Protein AF-A0A7S0N6S5-F1 (afdb_monomer)

Secondary structure (DSSP, 8-state):
--HHHH--PPTTPEEPPHHHHHS-GGGGT--PPTTEETTEES-EE-PPPP----HHHHHHHHHHHHHHHHHHHHHHHHHHHHHHHHHHHHHHHHHHHHHHHHHHHHHHHHHHHHTTS-SS-SSSHHHHTT-S--EEEEE--TTHHHHHHH-HHHHHHHHHHHHHHHHHHHHHTT-EEEEEETTEEEEEESSHHHHHHHHHHHHHHHHHS---TTGGGSTT--PPPPTTS--

Organism: NCBI:txid1411642

Sequence (231 aa):
GDICQTTVCPKGFKKKTCEEIETGCETAGEVCPEGYQCLCDPCIEILPDGHTTDPLVINTLMGVLSGMVVLAAYAFYKWRKHMRALEEERLRSLDLAVLESDLQETLDLCVGKYAIDVQTSAGVAEKIFELERIVLVFTDILDSTLMAAEDALMYRHAQEIHDSIIRHHIALNNGYEMNTQGDSFEIVFIDTLSAAQFCKGVQLDLLQTAWHPGILKLPSCHVVLGMNGKP

InterPro domains:
  IPR029787 Nucleotide cyclase [G3DSA:3.30.70.1230] (130-228)
  IPR029787 Nucleotide cyclase [SSF55073] (132-225)
  IPR050697 Adenylyl/Guanylyl Cyclase Class-3/4 [PTHR43081] (125-213)

Structure (mmCIF, N/CA/C/O backbone):
data_AF-A0A7S0N6S5-F1
#
_entry.id   AF-A0A7S0N6S5-F1
#
loop_
_atom_site.group_PDB
_atom_site.id
_atom_site.type_symbol
_atom_site.label_atom_id
_atom_site.label_alt_id
_atom_site.label_comp_id
_atom_site.label_asym_id
_atom_site.label_entity_id
_atom_site.label_seq_id
_atom_site.pdbx_PDB_ins_code
_atom_site.Cartn_x
_atom_site.Cartn_y
_atom_site.Cartn_z
_atom_site.occupancy
_atom_site.B_iso_or_equiv
_atom_site.auth_seq_id
_atom_site.auth_comp_id
_atom_site.auth_asym_id
_atom_site.auth_atom_id
_atom_site.pdbx_PDB_model_num
ATOM 1 N N . GLY A 1 1 ? 97.639 -6.496 17.192 1.00 47.59 1 GLY A N 1
ATOM 2 C CA . GLY A 1 1 ? 96.793 -7.217 16.227 1.00 47.59 1 GLY A CA 1
ATOM 3 C C . GLY A 1 1 ? 96.439 -6.224 15.157 1.00 47.59 1 GLY A C 1
ATOM 4 O O . GLY A 1 1 ? 95.914 -5.181 15.516 1.00 47.59 1 GLY A O 1
ATOM 5 N N . ASP A 1 2 ? 96.847 -6.480 13.917 1.00 56.94 2 ASP A N 1
ATOM 6 C CA . ASP A 1 2 ? 96.908 -5.478 12.848 1.00 56.94 2 ASP A CA 1
ATOM 7 C C . ASP A 1 2 ? 95.571 -4.765 12.624 1.00 56.94 2 ASP A C 1
ATOM 9 O O . ASP A 1 2 ? 94.671 -5.292 11.971 1.00 56.94 2 ASP A O 1
ATOM 13 N N . ILE A 1 3 ? 95.462 -3.529 13.120 1.00 60.56 3 ILE A N 1
ATOM 14 C CA . ILE A 1 3 ? 94.317 -2.628 12.896 1.00 60.56 3 ILE A CA 1
ATOM 15 C C . ILE A 1 3 ? 94.106 -2.427 11.381 1.00 60.56 3 ILE A C 1
ATOM 17 O O . ILE A 1 3 ? 92.980 -2.306 10.893 1.00 60.56 3 ILE A O 1
ATOM 21 N N . CYS A 1 4 ? 95.195 -2.512 10.611 1.00 59.00 4 CYS A N 1
ATOM 22 C CA . CYS A 1 4 ? 95.184 -2.529 9.156 1.00 59.00 4 CYS A CA 1
ATOM 23 C C . CYS A 1 4 ? 94.359 -3.681 8.555 1.00 59.00 4 CYS A C 1
ATOM 25 O O . CYS A 1 4 ? 93.750 -3.500 7.508 1.00 59.00 4 CYS A O 1
ATOM 27 N N . GLN A 1 5 ? 94.261 -4.859 9.175 1.00 60.34 5 GLN A N 1
ATOM 28 C CA . GLN A 1 5 ? 93.540 -5.987 8.569 1.00 60.34 5 GLN A CA 1
ATOM 29 C C . GLN A 1 5 ? 92.038 -5.966 8.879 1.00 60.34 5 GLN A C 1
ATOM 31 O O . GLN A 1 5 ? 91.236 -6.242 7.988 1.00 60.34 5 GLN A O 1
ATOM 36 N N . THR A 1 6 ? 91.637 -5.549 10.082 1.00 63.47 6 THR A N 1
ATOM 37 C CA . THR A 1 6 ? 90.237 -5.610 10.551 1.00 63.47 6 THR A CA 1
ATOM 38 C C . THR A 1 6 ? 89.396 -4.367 10.253 1.00 63.47 6 THR A C 1
ATOM 40 O O . THR A 1 6 ? 88.172 -4.429 10.353 1.00 63.47 6 THR A O 1
ATOM 43 N N . THR A 1 7 ? 90.006 -3.250 9.849 1.00 67.19 7 THR A N 1
ATOM 44 C CA . THR A 1 7 ? 89.259 -2.016 9.547 1.00 67.19 7 THR A CA 1
ATOM 45 C C . THR A 1 7 ? 88.468 -2.126 8.238 1.00 67.19 7 THR A C 1
ATOM 47 O O . THR A 1 7 ? 89.011 -2.554 7.213 1.00 67.19 7 THR A O 1
ATOM 50 N N . VAL A 1 8 ? 87.204 -1.688 8.250 1.00 72.56 8 VAL A N 1
ATOM 51 C CA . VAL A 1 8 ? 86.327 -1.575 7.070 1.00 72.56 8 VAL A CA 1
ATOM 52 C C . VAL A 1 8 ? 86.009 -0.100 6.831 1.00 72.56 8 VAL A C 1
ATOM 54 O O . VAL A 1 8 ? 85.443 0.556 7.700 1.00 72.56 8 VAL A O 1
ATOM 57 N N . CYS A 1 9 ? 86.361 0.423 5.654 1.00 74.19 9 CYS A N 1
ATOM 58 C CA . CYS A 1 9 ? 86.073 1.812 5.294 1.00 74.19 9 CYS A CA 1
ATOM 59 C C . CYS A 1 9 ? 84.624 1.976 4.786 1.00 74.19 9 CYS A C 1
ATOM 61 O O . CYS A 1 9 ? 84.103 1.066 4.129 1.00 74.19 9 CYS A O 1
ATOM 63 N N . PRO A 1 10 ? 83.968 3.125 5.040 1.00 75.19 10 PRO A N 1
ATOM 64 C CA . PRO A 1 10 ? 82.649 3.435 4.488 1.00 75.19 10 PRO A CA 1
ATOM 65 C C . PRO A 1 10 ? 82.628 3.422 2.950 1.00 75.19 10 PRO A C 1
ATOM 67 O O . PRO A 1 10 ? 83.654 3.566 2.285 1.00 75.19 10 PRO A O 1
ATOM 70 N N . LYS A 1 11 ? 81.440 3.282 2.348 1.00 73.94 11 LYS A N 1
ATOM 71 C CA . LYS A 1 11 ? 81.297 3.289 0.881 1.00 73.94 11 LYS A CA 1
ATOM 72 C C . LYS A 1 11 ? 81.808 4.607 0.285 1.00 73.94 11 LYS A C 1
ATOM 74 O O . LYS A 1 11 ? 81.380 5.674 0.705 1.00 73.94 11 LYS A O 1
ATOM 79 N N . GLY A 1 12 ? 82.678 4.510 -0.722 1.00 75.50 12 GLY A N 1
ATOM 80 C CA . GLY A 1 12 ? 83.306 5.660 -1.387 1.00 75.50 12 GLY A CA 1
ATOM 81 C C . GLY A 1 12 ? 84.700 6.013 -0.859 1.00 75.50 12 GLY A C 1
ATOM 82 O O . GLY A 1 12 ? 85.405 6.766 -1.519 1.00 75.50 12 GLY A O 1
ATOM 83 N N . PHE A 1 13 ? 85.120 5.421 0.263 1.00 80.62 13 PHE A N 1
ATOM 84 C CA . PHE A 1 13 ? 86.455 5.591 0.833 1.00 80.62 13 PHE A CA 1
ATOM 85 C C . PHE A 1 13 ? 87.361 4.430 0.433 1.00 80.62 13 PHE A C 1
ATOM 87 O O . PHE A 1 13 ? 86.936 3.267 0.419 1.00 80.62 13 PHE A O 1
ATOM 94 N N . LYS A 1 14 ? 88.627 4.729 0.139 1.00 79.25 14 LYS A N 1
ATOM 95 C CA . LYS A 1 14 ? 89.636 3.698 -0.126 1.00 79.25 14 LYS A CA 1
ATOM 96 C C . LYS A 1 14 ? 90.383 3.360 1.157 1.00 79.25 14 LYS A C 1
ATOM 98 O O . LYS A 1 14 ? 90.831 4.247 1.869 1.00 79.25 14 LYS A O 1
ATOM 103 N N . LYS A 1 15 ? 90.523 2.072 1.459 1.00 81.12 15 LYS A N 1
ATOM 104 C CA . LYS A 1 15 ? 91.333 1.614 2.592 1.00 81.12 15 LYS A CA 1
ATOM 105 C C . LYS A 1 15 ? 92.814 1.775 2.260 1.00 81.12 15 LYS A C 1
ATOM 107 O O . LYS A 1 15 ? 93.238 1.290 1.212 1.00 81.12 15 LYS A O 1
ATOM 112 N N . LYS A 1 16 ? 93.566 2.428 3.148 1.00 80.75 16 LYS A N 1
ATOM 113 C CA . LYS A 1 16 ? 95.020 2.562 3.018 1.00 80.75 16 LYS A CA 1
ATOM 114 C C . LYS A 1 16 ? 95.702 1.229 3.319 1.00 80.75 16 LYS A C 1
ATOM 116 O O . LYS A 1 16 ? 95.196 0.412 4.094 1.00 80.75 16 LYS A O 1
ATOM 121 N N . THR A 1 17 ? 96.825 0.982 2.666 1.00 78.81 17 THR A N 1
ATOM 122 C CA . THR A 1 17 ? 97.676 -0.181 2.938 1.00 78.81 17 THR A CA 1
ATOM 123 C C . THR A 1 17 ? 98.369 -0.029 4.296 1.00 78.81 17 THR A C 1
ATOM 125 O O . THR A 1 17 ? 98.436 1.067 4.847 1.00 78.81 17 THR A O 1
ATOM 128 N N . CYS A 1 18 ? 98.882 -1.121 4.871 1.00 76.38 18 CYS A N 1
ATOM 129 C CA . CYS A 1 18 ? 99.494 -1.053 6.204 1.00 76.38 18 CYS A CA 1
ATOM 130 C C . CYS A 1 18 ? 100.736 -0.155 6.228 1.00 76.38 18 CYS A C 1
ATOM 132 O O . CYS A 1 18 ? 100.951 0.551 7.204 1.00 76.38 18 CYS A O 1
ATOM 134 N N . GLU A 1 19 ? 101.491 -0.132 5.128 1.00 74.38 19 GLU A N 1
ATOM 135 C CA . GLU A 1 19 ? 102.660 0.732 4.959 1.00 74.38 19 GLU A CA 1
ATOM 136 C C . GLU A 1 19 ? 102.252 2.216 4.932 1.00 74.38 19 GLU A C 1
ATOM 138 O O . GLU A 1 19 ? 102.818 3.014 5.670 1.00 74.38 19 GLU A O 1
ATOM 143 N N . GLU A 1 20 ? 101.184 2.569 4.199 1.00 74.06 20 GLU A N 1
ATOM 144 C CA . GLU A 1 20 ? 100.626 3.935 4.161 1.00 74.06 20 GLU A CA 1
ATOM 145 C C . GLU A 1 20 ? 100.095 4.408 5.527 1.00 74.06 20 GLU A C 1
ATOM 147 O O . GLU A 1 20 ? 100.166 5.597 5.843 1.00 74.06 20 GLU A O 1
ATOM 152 N N . ILE A 1 21 ? 99.557 3.493 6.341 1.00 75.38 21 ILE A N 1
ATOM 153 C CA . ILE A 1 21 ? 99.077 3.785 7.701 1.00 75.38 21 ILE A CA 1
ATOM 154 C C . ILE A 1 21 ? 100.260 4.021 8.651 1.00 75.38 21 ILE A C 1
ATOM 156 O O . ILE A 1 21 ? 100.203 4.940 9.466 1.00 75.38 21 ILE A O 1
ATOM 160 N N . GLU A 1 22 ? 101.332 3.228 8.540 1.00 73.69 22 GLU A N 1
ATOM 161 C CA . GLU A 1 22 ? 102.540 3.365 9.369 1.00 73.69 22 GLU A CA 1
ATOM 162 C C . GLU A 1 22 ? 103.318 4.649 9.072 1.00 73.69 22 GLU A C 1
ATOM 164 O O . GLU A 1 22 ? 103.752 5.326 10.004 1.00 73.69 22 GLU A O 1
ATOM 169 N N . THR A 1 23 ? 103.458 5.028 7.797 1.00 71.88 23 THR A N 1
ATOM 170 C CA . THR A 1 23 ? 104.079 6.311 7.421 1.00 71.88 23 THR A CA 1
ATOM 171 C C . THR A 1 23 ? 103.201 7.523 7.724 1.00 71.88 23 THR A C 1
ATOM 173 O O . THR A 1 23 ? 103.687 8.653 7.691 1.00 71.88 23 THR A O 1
ATOM 176 N N . GLY A 1 24 ? 101.916 7.303 8.008 1.00 70.94 24 GLY A N 1
ATOM 177 C CA . GLY A 1 24 ? 100.948 8.357 8.266 1.00 70.94 24 GLY A CA 1
ATOM 178 C C . GLY A 1 24 ? 100.683 9.254 7.053 1.00 70.94 24 GLY A C 1
ATOM 179 O O . GLY A 1 24 ? 101.300 9.164 5.992 1.00 70.94 24 GLY A O 1
ATOM 180 N N . CYS A 1 25 ? 99.726 10.160 7.221 1.00 69.88 25 CYS A N 1
ATOM 181 C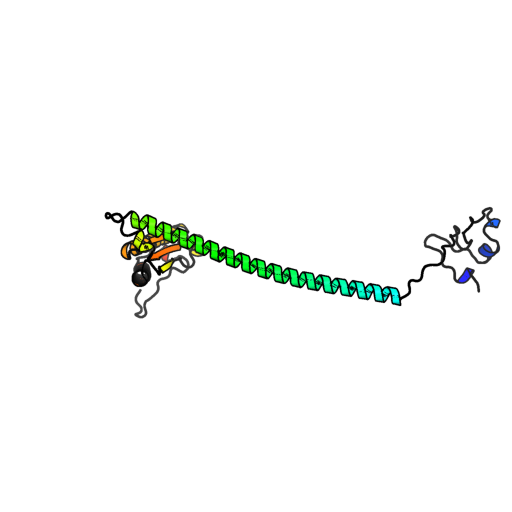 CA . CYS A 1 25 ? 99.288 11.069 6.167 1.00 69.88 25 CYS A CA 1
ATOM 182 C C . 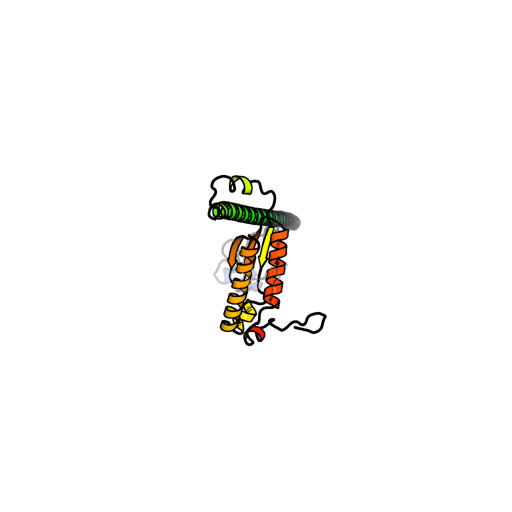CYS A 1 25 ? 100.347 12.157 5.827 1.00 69.88 25 CYS A C 1
ATOM 184 O O . CYS A 1 25 ? 100.296 12.750 4.750 1.00 69.88 25 CYS A O 1
ATOM 186 N N . GLU A 1 26 ? 101.367 12.334 6.680 1.00 64.56 26 GLU A N 1
ATOM 187 C CA . GLU A 1 26 ? 102.417 13.360 6.569 1.00 64.56 26 GLU A CA 1
ATOM 188 C C . GLU A 1 26 ? 103.298 13.229 5.313 1.00 64.56 26 GLU A C 1
ATOM 190 O O . GLU A 1 26 ? 103.768 14.232 4.776 1.00 64.56 26 GLU A O 1
ATOM 195 N N . THR A 1 27 ? 103.492 12.016 4.785 1.00 61.38 27 THR A N 1
ATOM 196 C CA . THR A 1 27 ? 104.317 11.775 3.582 1.00 61.38 27 THR A CA 1
ATOM 197 C C . THR A 1 27 ? 103.675 12.270 2.280 1.00 61.38 27 THR A C 1
ATOM 199 O O . THR A 1 27 ? 104.387 12.522 1.308 1.00 61.38 27 THR A O 1
ATOM 202 N N . ALA A 1 28 ? 102.354 12.489 2.269 1.00 61.53 28 ALA A N 1
ATOM 203 C CA . ALA A 1 28 ? 101.624 13.127 1.171 1.00 61.53 28 ALA A CA 1
ATOM 204 C C . ALA A 1 28 ? 101.557 14.666 1.299 1.00 61.53 28 ALA A C 1
ATOM 206 O O . ALA A 1 28 ? 100.969 15.324 0.443 1.00 61.53 28 ALA A O 1
ATOM 207 N N . GLY A 1 29 ? 102.167 15.248 2.342 1.00 60.69 29 GLY A N 1
ATOM 208 C CA . GLY A 1 29 ? 102.130 16.688 2.623 1.00 60.69 29 GLY A CA 1
ATOM 209 C C . GLY A 1 29 ? 100.866 17.168 3.349 1.00 60.69 29 GLY A C 1
ATOM 210 O O . GLY A 1 29 ? 100.650 18.377 3.428 1.00 60.69 29 GLY A O 1
ATOM 211 N N . GLU A 1 30 ? 100.051 16.256 3.894 1.00 68.12 30 GLU A N 1
ATOM 212 C CA . GLU A 1 30 ? 98.801 16.563 4.605 1.00 68.12 30 GLU A CA 1
ATOM 213 C C . GLU A 1 30 ? 98.790 15.974 6.030 1.00 68.12 30 GLU A C 1
ATOM 215 O O . GLU A 1 30 ? 99.336 14.905 6.284 1.00 68.12 30 GLU A O 1
ATOM 220 N N . VAL A 1 31 ? 98.144 16.646 6.986 1.00 68.44 31 VAL A N 1
ATOM 221 C CA . VAL A 1 31 ? 97.992 16.164 8.375 1.00 68.44 31 VAL A CA 1
ATOM 222 C C . VAL A 1 31 ? 96.509 15.879 8.617 1.00 68.44 31 VAL A C 1
ATOM 224 O O . VAL A 1 31 ? 95.680 16.735 8.304 1.00 68.44 31 VAL A O 1
ATOM 227 N N . CYS A 1 32 ? 96.138 14.701 9.149 1.00 71.62 32 CYS A N 1
ATOM 228 C CA . CYS A 1 32 ? 94.724 14.467 9.482 1.00 71.62 32 CYS A CA 1
ATOM 229 C C . CYS A 1 32 ? 94.296 15.466 10.587 1.00 71.62 32 CYS A C 1
ATOM 231 O O . CYS A 1 32 ? 95.061 15.682 11.531 1.00 71.62 32 CYS A O 1
ATOM 233 N N . PRO A 1 33 ? 93.084 16.044 10.515 1.00 70.25 33 PRO A N 1
ATOM 234 C CA . PRO A 1 33 ? 92.557 16.926 11.558 1.00 70.25 33 PRO A CA 1
ATOM 235 C C . PRO A 1 33 ? 92.493 16.246 12.937 1.00 70.25 33 PRO A C 1
ATOM 237 O O . PRO A 1 33 ? 92.370 15.021 13.026 1.00 70.25 33 PRO A O 1
ATOM 240 N N . GLU A 1 34 ? 92.530 17.029 14.023 1.00 67.88 34 GLU A N 1
ATOM 241 C CA . GLU A 1 34 ? 92.325 16.494 15.378 1.00 67.88 34 GLU A CA 1
ATOM 242 C C . GLU A 1 34 ? 90.997 15.722 15.465 1.00 67.88 34 GLU A C 1
ATOM 244 O O . GLU A 1 34 ? 89.959 16.191 15.001 1.00 67.88 34 GLU A O 1
ATOM 249 N N . GLY A 1 35 ? 91.041 14.519 16.048 1.00 67.38 35 GLY A N 1
ATOM 250 C CA . GLY A 1 35 ? 89.880 13.632 16.158 1.00 67.38 35 GLY A CA 1
ATOM 251 C C . GLY A 1 35 ? 89.681 12.668 14.984 1.00 67.38 35 GLY A C 1
ATOM 252 O O . GLY A 1 35 ? 88.695 11.943 14.991 1.00 67.38 35 GLY A O 1
ATOM 253 N N . TYR A 1 36 ? 90.594 12.605 14.006 1.00 74.75 36 TYR A N 1
ATOM 254 C CA . TYR A 1 36 ? 90.526 11.681 12.863 1.00 74.75 36 TYR A CA 1
ATOM 255 C C . TYR A 1 36 ? 91.616 10.592 12.915 1.00 74.75 36 TYR A C 1
ATOM 257 O O . TYR A 1 36 ? 92.720 10.818 13.407 1.00 74.75 36 TYR A O 1
ATOM 265 N N . GLN A 1 37 ? 91.330 9.405 12.366 1.00 75.25 37 GLN A N 1
ATOM 266 C CA . GLN A 1 37 ? 92.292 8.305 12.198 1.00 75.25 37 GLN A CA 1
ATOM 267 C C . GLN A 1 37 ? 92.702 8.129 10.726 1.00 75.25 37 GLN A C 1
ATOM 269 O O . GLN A 1 37 ? 91.858 8.013 9.831 1.00 75.25 37 GLN A O 1
ATOM 274 N N . CYS A 1 38 ? 94.016 8.054 10.473 1.00 77.75 38 CYS A N 1
ATOM 275 C CA . CYS A 1 38 ? 94.609 7.848 9.141 1.00 77.75 38 CYS A CA 1
ATOM 276 C C . CYS A 1 38 ? 94.518 6.355 8.736 1.00 77.75 38 CYS A C 1
ATOM 278 O O . CYS A 1 38 ? 95.525 5.662 8.663 1.00 77.75 38 CYS A O 1
ATOM 280 N N . LEU A 1 39 ? 93.298 5.841 8.515 1.00 78.44 39 LEU A N 1
ATOM 281 C CA . LEU A 1 39 ? 93.038 4.447 8.091 1.00 78.44 39 LEU A CA 1
ATOM 282 C C . LEU A 1 39 ? 92.430 4.339 6.681 1.00 78.44 39 LEU A C 1
ATOM 284 O O . LEU A 1 39 ? 92.663 3.365 5.962 1.00 78.44 39 LEU A O 1
ATOM 288 N N . CYS A 1 40 ? 91.650 5.340 6.281 1.00 79.50 40 CYS A N 1
ATOM 289 C CA . CYS A 1 40 ? 90.994 5.419 4.979 1.00 79.50 40 CYS A CA 1
ATOM 290 C C . CYS A 1 40 ? 91.419 6.706 4.259 1.00 79.50 40 CYS A C 1
ATOM 292 O O . CYS A 1 40 ? 91.970 7.618 4.877 1.00 79.50 40 CYS A O 1
ATOM 294 N N . ASP A 1 41 ? 91.181 6.764 2.953 1.00 76.56 41 ASP A N 1
ATOM 295 C CA . ASP A 1 41 ? 91.351 7.947 2.120 1.00 76.56 41 ASP A CA 1
ATOM 296 C C . ASP A 1 41 ? 89.983 8.394 1.569 1.00 76.56 41 ASP A C 1
ATOM 298 O O . ASP A 1 41 ? 89.365 7.624 0.809 1.00 76.56 41 ASP A O 1
ATOM 302 N N . PRO A 1 42 ? 89.474 9.579 1.970 1.00 76.31 42 PRO A N 1
ATOM 303 C CA . PRO A 1 42 ? 90.039 10.510 2.976 1.00 76.31 42 PRO A CA 1
ATOM 304 C C . PRO A 1 42 ? 89.984 9.989 4.440 1.00 76.31 42 PRO A C 1
ATOM 306 O O . PRO A 1 42 ? 89.292 9.007 4.715 1.00 76.31 42 PRO A O 1
ATOM 309 N N . CYS A 1 43 ? 90.714 10.610 5.394 1.00 80.00 43 CYS A N 1
ATOM 310 C CA . CYS A 1 43 ? 90.733 10.172 6.813 1.00 80.00 43 CYS A CA 1
ATOM 311 C C . CYS A 1 43 ? 89.311 10.184 7.420 1.00 80.00 43 CYS A C 1
ATOM 313 O O . CYS A 1 43 ? 88.492 11.029 7.058 1.00 80.00 43 CYS A O 1
ATOM 315 N N . ILE A 1 44 ? 89.031 9.300 8.387 1.00 73.75 44 ILE A N 1
ATOM 316 C CA . ILE A 1 44 ? 87.716 9.216 9.056 1.00 73.75 44 ILE A CA 1
ATOM 317 C C . ILE A 1 44 ? 87.768 9.735 10.496 1.00 73.75 44 ILE A C 1
ATOM 319 O O . ILE A 1 44 ? 88.781 9.574 11.173 1.00 73.75 44 ILE A O 1
ATOM 323 N N . GLU A 1 45 ? 86.677 10.341 10.960 1.00 70.06 45 GLU A N 1
ATOM 324 C CA . GLU A 1 45 ? 86.534 10.860 12.326 1.00 70.06 45 GLU A CA 1
ATOM 325 C C . GLU A 1 45 ? 86.353 9.718 13.337 1.00 70.06 45 GLU A C 1
ATOM 327 O O . GLU A 1 45 ? 85.651 8.738 13.068 1.00 70.06 45 GLU A O 1
ATOM 332 N N . ILE A 1 46 ? 86.968 9.844 14.512 1.00 63.91 46 ILE A N 1
ATOM 333 C CA . ILE A 1 46 ? 86.759 8.956 15.656 1.00 63.91 46 ILE A CA 1
ATOM 334 C C . ILE A 1 46 ? 85.382 9.289 16.230 1.00 63.91 46 ILE A C 1
ATOM 336 O O . ILE A 1 46 ? 85.228 10.212 17.027 1.00 63.91 46 ILE A O 1
ATOM 340 N N . LEU A 1 47 ? 84.362 8.541 15.820 1.00 58.06 47 LEU A N 1
ATOM 341 C CA . LEU A 1 47 ? 83.056 8.640 16.460 1.00 58.06 47 LEU A CA 1
ATOM 342 C C . LEU A 1 47 ? 83.154 8.067 17.886 1.00 58.06 47 LEU A C 1
ATOM 344 O O . LEU A 1 47 ? 83.642 6.946 18.040 1.00 58.06 47 LEU A O 1
ATOM 348 N N . PRO A 1 48 ? 82.712 8.797 18.929 1.00 54.78 48 PRO A N 1
ATOM 349 C CA . PRO A 1 48 ? 82.698 8.271 20.288 1.00 54.78 48 PRO A CA 1
ATOM 350 C C . PRO A 1 48 ? 81.773 7.049 20.368 1.00 54.78 48 PRO A C 1
ATOM 352 O O . PRO A 1 48 ? 80.643 7.079 19.876 1.00 54.78 48 PRO A O 1
ATOM 355 N N . ASP A 1 49 ? 82.289 5.974 20.965 1.00 51.12 49 ASP A N 1
ATOM 356 C CA . ASP A 1 49 ? 81.670 4.649 21.019 1.00 51.12 49 ASP A CA 1
ATOM 357 C C . ASP A 1 49 ? 80.203 4.671 21.484 1.00 51.12 49 ASP A C 1
ATOM 359 O O . ASP A 1 49 ? 79.814 5.343 22.442 1.00 51.12 49 ASP A O 1
ATOM 363 N N . GLY A 1 50 ? 79.381 3.902 20.768 1.00 45.91 50 GLY A N 1
ATOM 364 C CA . GLY A 1 50 ? 77.928 3.885 20.872 1.00 45.91 50 GLY A CA 1
ATOM 365 C C . GLY A 1 50 ? 77.364 3.454 22.228 1.00 45.91 50 GLY A C 1
ATOM 366 O O . GLY A 1 50 ? 77.814 2.500 22.859 1.00 45.91 50 GLY A O 1
ATOM 367 N N . HIS A 1 51 ? 76.266 4.104 22.622 1.00 47.12 51 HIS A N 1
ATOM 368 C CA . HIS A 1 51 ? 75.367 3.604 23.658 1.00 47.12 51 HIS A CA 1
ATOM 369 C C . HIS A 1 51 ? 74.738 2.275 23.210 1.00 47.12 51 HIS A C 1
ATOM 371 O O . HIS A 1 51 ? 73.728 2.249 22.505 1.00 47.12 51 HIS A O 1
ATOM 377 N N . THR A 1 52 ? 75.310 1.154 23.644 1.00 50.84 52 THR A N 1
ATOM 378 C CA . THR A 1 52 ? 74.629 -0.142 23.621 1.00 50.84 52 THR A CA 1
ATOM 379 C C . THR A 1 52 ? 73.473 -0.086 24.617 1.00 50.84 52 THR A C 1
ATOM 381 O O . THR A 1 52 ? 73.682 -0.136 25.828 1.00 50.84 52 THR A O 1
ATOM 384 N N . THR A 1 53 ? 72.247 0.076 24.125 1.00 56.38 53 THR A N 1
ATOM 385 C CA . THR A 1 53 ? 71.047 -0.059 24.954 1.00 56.38 53 THR A CA 1
ATOM 386 C C . THR A 1 53 ? 70.883 -1.530 25.343 1.00 56.38 53 THR A C 1
ATOM 388 O O . THR A 1 53 ? 70.912 -2.411 24.487 1.00 56.38 53 THR A O 1
ATOM 391 N N . ASP A 1 54 ? 70.777 -1.800 26.647 1.00 60.59 54 ASP A N 1
ATOM 392 C CA . ASP A 1 54 ? 70.645 -3.154 27.195 1.00 60.59 54 ASP A CA 1
ATOM 393 C C . ASP A 1 54 ? 69.423 -3.867 26.566 1.00 60.59 54 ASP A C 1
ATOM 395 O O . ASP A 1 54 ? 68.307 -3.331 26.631 1.00 60.59 54 ASP A O 1
ATOM 399 N N . PRO A 1 55 ? 69.589 -5.064 25.967 1.00 66.81 55 PRO A N 1
ATOM 400 C CA . PRO A 1 55 ? 68.493 -5.848 25.394 1.00 66.81 55 PRO A CA 1
ATOM 401 C C . PRO A 1 55 ? 67.303 -6.058 26.345 1.00 66.81 55 PRO A C 1
ATOM 403 O O . PRO A 1 55 ? 66.159 -6.162 25.891 1.00 66.81 55 PRO A O 1
ATOM 406 N N . LEU A 1 56 ? 67.537 -6.083 27.664 1.00 69.06 56 LEU A N 1
ATOM 407 C CA . LEU A 1 56 ? 66.488 -6.200 28.679 1.00 69.06 56 LEU A CA 1
ATOM 408 C C . LEU A 1 56 ? 65.604 -4.942 28.749 1.00 69.06 56 LEU A C 1
ATOM 410 O O . LEU A 1 56 ? 64.382 -5.043 28.894 1.00 69.06 56 LEU A O 1
ATOM 414 N N . VAL A 1 57 ? 66.202 -3.758 28.596 1.00 72.06 57 VAL A N 1
ATOM 415 C CA . VAL A 1 57 ? 65.492 -2.468 28.580 1.00 72.06 57 VAL A CA 1
ATOM 416 C C . VAL A 1 57 ? 64.666 -2.334 27.301 1.00 72.06 57 VAL A C 1
ATOM 418 O O . VAL A 1 57 ? 63.511 -1.919 27.351 1.00 72.06 57 VAL A O 1
ATOM 421 N N . ILE A 1 58 ? 65.201 -2.768 26.157 1.00 72.94 58 ILE A N 1
ATOM 422 C CA . ILE A 1 58 ? 64.456 -2.764 24.888 1.00 72.94 58 ILE A CA 1
ATOM 423 C C . ILE A 1 58 ? 63.241 -3.700 24.973 1.00 72.94 58 ILE A C 1
ATOM 425 O O . ILE A 1 58 ? 62.125 -3.290 24.655 1.00 72.94 58 ILE A O 1
ATOM 429 N N . ASN A 1 59 ? 63.420 -4.936 25.449 1.00 73.00 59 ASN A N 1
ATOM 430 C CA . ASN A 1 59 ? 62.330 -5.913 25.531 1.00 73.00 59 ASN A CA 1
ATOM 431 C C . ASN A 1 59 ? 61.233 -5.512 26.527 1.00 73.00 59 ASN A C 1
ATOM 433 O O . ASN A 1 59 ? 60.051 -5.720 26.250 1.00 73.00 59 ASN A O 1
ATOM 437 N N . THR A 1 60 ? 61.592 -4.908 27.663 1.00 80.06 60 THR A N 1
ATOM 438 C CA . THR A 1 60 ? 60.604 -4.396 28.628 1.00 80.06 60 THR A CA 1
ATOM 439 C C . THR A 1 60 ? 59.822 -3.214 28.061 1.00 80.06 60 THR A C 1
ATOM 441 O O . THR A 1 60 ? 58.594 -3.202 28.159 1.00 80.06 60 THR A O 1
ATOM 444 N N . LEU A 1 61 ? 60.488 -2.273 27.386 1.00 80.38 61 LEU A N 1
ATOM 445 C CA . LEU A 1 61 ? 59.816 -1.163 26.705 1.00 80.38 61 LEU A CA 1
ATOM 446 C C . LEU A 1 61 ? 58.892 -1.655 25.579 1.00 80.38 61 LEU A C 1
ATOM 448 O O . LEU A 1 61 ? 57.744 -1.216 25.501 1.00 80.38 61 LEU A O 1
ATOM 452 N N . MET A 1 62 ? 59.327 -2.620 24.759 1.00 80.50 62 MET A N 1
ATOM 453 C CA . MET A 1 62 ? 58.470 -3.232 23.732 1.00 80.50 62 MET A CA 1
ATOM 454 C C . MET A 1 62 ? 57.271 -3.985 24.337 1.00 80.50 62 MET A C 1
ATOM 456 O O . MET A 1 62 ? 56.159 -3.913 23.805 1.00 80.50 62 MET A O 1
ATOM 460 N N . GLY A 1 63 ? 57.453 -4.665 25.473 1.00 81.38 63 GLY A N 1
ATOM 461 C CA . GLY A 1 63 ? 56.377 -5.336 26.211 1.00 81.38 63 GLY A CA 1
ATOM 462 C C . GLY A 1 63 ? 55.325 -4.367 26.762 1.00 81.38 63 GLY A C 1
ATOM 463 O O . GLY A 1 63 ? 54.126 -4.598 26.617 1.00 81.38 63 GLY A O 1
ATOM 464 N N . VAL A 1 64 ? 55.754 -3.237 27.330 1.00 88.12 64 VAL A N 1
ATOM 465 C CA . VAL A 1 64 ? 54.836 -2.198 27.828 1.00 88.12 64 VAL A CA 1
ATOM 466 C C . VAL A 1 64 ? 54.079 -1.536 26.675 1.00 88.12 64 VAL A C 1
ATOM 468 O O . VAL A 1 64 ? 52.860 -1.380 26.754 1.00 88.12 64 VAL A O 1
ATOM 471 N N . LEU A 1 65 ? 54.768 -1.199 25.580 1.00 86.50 65 LEU A N 1
ATOM 472 C CA . LEU A 1 65 ? 54.140 -0.591 24.404 1.00 86.50 65 LEU A CA 1
ATOM 473 C C . LEU A 1 65 ? 53.115 -1.529 23.755 1.00 86.50 65 LEU A C 1
ATOM 475 O O . LEU A 1 65 ? 51.997 -1.104 23.468 1.00 86.50 65 LEU A O 1
ATOM 479 N N . SER A 1 66 ? 53.449 -2.810 23.584 1.00 86.12 66 SER A N 1
ATOM 480 C CA . SER A 1 66 ? 52.502 -3.803 23.058 1.00 86.12 66 SER A CA 1
ATOM 481 C C . SER A 1 66 ? 51.297 -4.002 23.984 1.00 86.12 66 SER A C 1
ATOM 483 O O . SER A 1 66 ? 50.163 -4.024 23.504 1.00 86.12 66 SER A O 1
ATOM 485 N N . GLY A 1 67 ? 51.503 -4.039 25.305 1.00 90.38 67 GLY A N 1
ATOM 486 C CA . GLY A 1 67 ? 50.418 -4.073 26.288 1.00 90.38 67 GLY A CA 1
ATOM 487 C C . GLY A 1 67 ? 49.484 -2.861 26.190 1.00 90.38 67 GLY A C 1
ATOM 488 O O . GLY A 1 67 ? 48.262 -3.022 26.177 1.00 90.38 67 GLY A O 1
ATOM 489 N N . MET A 1 68 ? 50.036 -1.652 26.042 1.00 92.88 68 MET A N 1
ATOM 490 C CA . MET A 1 68 ? 49.233 -0.435 25.864 1.00 92.88 68 MET A CA 1
ATOM 491 C C . MET A 1 68 ? 48.443 -0.440 24.552 1.00 92.88 68 MET A C 1
ATOM 493 O O . MET A 1 68 ? 47.279 -0.042 24.548 1.00 92.88 68 MET A O 1
ATOM 497 N N . VAL A 1 69 ? 49.025 -0.940 23.456 1.00 93.12 69 VAL A N 1
ATOM 498 C CA . VAL A 1 69 ? 48.320 -1.085 22.171 1.00 93.12 69 VAL A CA 1
ATOM 499 C C . VAL A 1 69 ? 47.147 -2.059 22.293 1.00 93.12 69 VAL A C 1
ATOM 501 O O . VAL A 1 69 ? 46.058 -1.755 21.809 1.00 93.12 69 VAL A O 1
ATOM 504 N N . VAL A 1 70 ? 47.321 -3.192 22.982 1.00 92.56 70 VAL A N 1
ATOM 505 C CA . VAL A 1 70 ? 46.237 -4.166 23.204 1.00 92.56 70 VAL A CA 1
ATOM 506 C C . VAL A 1 70 ? 45.117 -3.569 24.059 1.00 92.56 70 VAL A C 1
ATOM 508 O O . VAL A 1 70 ? 43.943 -3.731 23.727 1.00 92.56 70 VAL A O 1
ATOM 511 N N . LEU A 1 71 ? 45.452 -2.835 25.123 1.00 94.19 71 LEU A N 1
ATOM 512 C CA . LEU A 1 71 ? 44.458 -2.170 25.971 1.00 94.19 71 LEU A CA 1
ATOM 513 C C . LEU A 1 71 ? 43.702 -1.071 25.218 1.00 94.19 71 LEU A C 1
ATOM 515 O O . LEU A 1 71 ? 42.477 -1.001 25.317 1.00 94.19 71 LEU A O 1
ATOM 519 N N . ALA A 1 72 ? 44.405 -0.257 24.429 1.00 93.88 72 ALA A N 1
ATOM 520 C CA . ALA A 1 72 ? 43.790 0.759 23.582 1.00 93.88 72 ALA A CA 1
ATOM 521 C C . ALA A 1 72 ? 42.883 0.124 22.516 1.00 93.88 72 ALA A C 1
ATOM 523 O O . ALA A 1 72 ? 41.755 0.577 22.325 1.00 93.88 72 ALA A O 1
ATOM 524 N N . ALA A 1 73 ? 43.320 -0.967 21.880 1.00 92.81 73 ALA A N 1
ATOM 525 C CA . ALA A 1 73 ? 42.517 -1.716 20.917 1.00 92.81 73 ALA A CA 1
ATOM 526 C C . ALA A 1 73 ? 41.271 -2.336 21.566 1.00 92.81 73 ALA A C 1
ATOM 528 O O . ALA A 1 73 ? 40.187 -2.280 20.987 1.00 92.81 73 ALA A O 1
ATOM 529 N N . TYR A 1 74 ? 41.388 -2.872 22.784 1.00 94.88 74 TYR A N 1
ATOM 530 C CA . TYR A 1 74 ? 40.252 -3.407 23.535 1.00 94.88 74 TYR A CA 1
ATOM 531 C C . TYR A 1 74 ? 39.270 -2.308 23.957 1.00 94.88 74 TYR A C 1
ATOM 533 O O . TYR A 1 74 ? 38.059 -2.468 23.790 1.00 94.88 74 TYR A O 1
ATOM 541 N N . ALA A 1 75 ? 39.771 -1.173 24.449 1.00 95.00 75 ALA A N 1
ATOM 542 C CA . ALA A 1 75 ? 38.952 -0.012 24.785 1.00 95.00 75 ALA A CA 1
ATOM 543 C C . ALA A 1 75 ? 38.230 0.532 23.546 1.00 95.00 75 ALA A C 1
ATOM 545 O O . ALA A 1 75 ? 37.024 0.762 23.597 1.00 95.00 75 ALA A O 1
ATOM 546 N N . P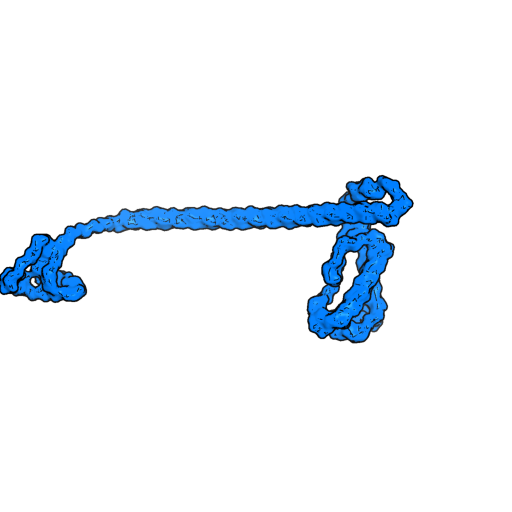HE A 1 76 ? 38.930 0.646 22.415 1.00 94.19 76 PHE A N 1
ATOM 547 C CA . PHE A 1 76 ? 38.353 1.053 21.136 1.00 94.19 76 PHE A CA 1
ATOM 548 C C . PHE A 1 76 ? 37.316 0.048 20.628 1.00 94.19 76 PHE A C 1
ATOM 550 O O . PHE A 1 76 ? 36.243 0.448 20.185 1.00 94.19 76 PHE A O 1
ATOM 557 N N . TYR A 1 77 ? 37.580 -1.257 20.734 1.00 93.00 77 TYR A N 1
ATOM 558 C CA . TYR A 1 77 ? 36.614 -2.302 20.395 1.00 93.00 77 TYR A CA 1
ATOM 559 C C . TYR A 1 77 ? 35.352 -2.195 21.256 1.00 93.00 77 TYR A C 1
ATOM 561 O O . TYR A 1 77 ? 34.240 -2.201 20.723 1.00 93.00 77 TYR A O 1
ATOM 569 N N . LYS A 1 78 ? 35.512 -2.052 22.578 1.00 94.81 78 LYS A N 1
ATOM 570 C CA . LYS A 1 78 ? 34.394 -1.910 23.517 1.00 94.81 78 LYS A CA 1
ATOM 571 C C . LYS A 1 78 ? 33.614 -0.621 23.260 1.00 94.81 78 LYS A C 1
ATOM 573 O O . LYS A 1 78 ? 32.390 -0.675 23.218 1.00 94.81 78 LYS A O 1
ATOM 578 N N . TRP A 1 79 ? 34.300 0.497 23.019 1.00 90.75 79 TRP A N 1
ATOM 579 C CA . TRP A 1 79 ? 33.691 1.771 22.634 1.00 90.75 79 TRP A CA 1
ATOM 580 C C . TRP A 1 79 ? 32.912 1.635 21.327 1.00 90.75 79 TRP A C 1
ATOM 582 O O . TRP A 1 79 ? 31.729 1.938 21.293 1.00 90.75 79 TRP A O 1
ATOM 592 N N . ARG A 1 80 ? 33.510 1.064 20.278 1.00 91.69 80 ARG A N 1
ATOM 593 C CA . ARG A 1 80 ? 32.854 0.856 18.979 1.00 91.69 80 ARG A CA 1
ATOM 594 C C . ARG A 1 80 ? 31.673 -0.115 19.053 1.00 91.69 80 ARG A C 1
ATOM 596 O O . ARG A 1 80 ? 30.735 0.011 18.269 1.00 91.69 80 ARG A O 1
ATOM 603 N N . LYS A 1 81 ? 31.714 -1.105 19.950 1.00 90.50 81 LYS A N 1
ATOM 604 C CA . LYS A 1 81 ? 30.580 -2.003 20.223 1.00 90.50 81 LYS A CA 1
ATOM 605 C C . LYS A 1 81 ? 29.464 -1.267 20.968 1.00 90.50 81 LYS A C 1
ATOM 607 O O . LYS A 1 81 ? 28.306 -1.418 20.607 1.00 90.50 81 LYS A O 1
ATOM 612 N N . HIS A 1 82 ? 29.813 -0.460 21.968 1.00 92.00 82 HIS A N 1
ATOM 613 C CA . HIS A 1 82 ? 28.851 0.331 22.733 1.00 92.00 82 HIS A CA 1
ATOM 614 C C . HIS A 1 82 ? 28.192 1.425 21.883 1.00 92.00 82 HIS A C 1
ATOM 616 O O . HIS A 1 82 ? 26.980 1.570 21.930 1.00 92.00 82 HIS A O 1
ATOM 622 N N . MET A 1 83 ? 28.963 2.120 21.042 1.00 85.75 83 MET A N 1
ATOM 623 C CA . MET A 1 83 ? 28.447 3.125 20.108 1.00 85.75 83 MET A CA 1
ATOM 624 C C . MET A 1 83 ? 27.449 2.528 19.115 1.00 85.75 83 MET A C 1
ATOM 626 O O . MET A 1 83 ? 26.404 3.122 18.900 1.00 85.75 83 MET A O 1
ATOM 630 N N . ARG A 1 84 ? 27.724 1.333 18.573 1.00 88.69 84 ARG A N 1
ATOM 631 C CA . ARG A 1 84 ? 26.762 0.624 17.713 1.00 88.69 84 ARG A CA 1
ATOM 632 C C . ARG A 1 84 ? 25.479 0.254 18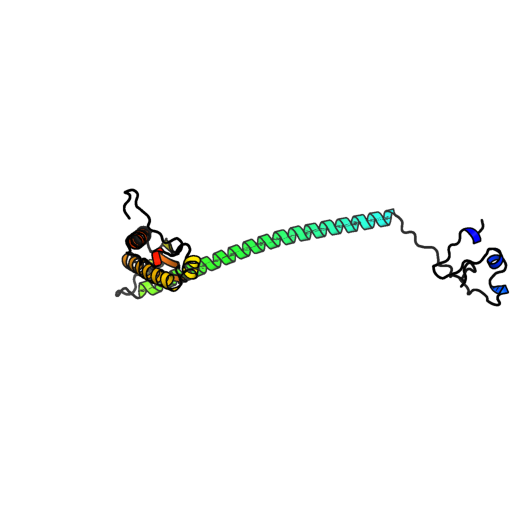.453 1.00 88.69 84 ARG A C 1
ATOM 634 O O . ARG A 1 84 ? 24.406 0.436 17.905 1.00 88.69 84 ARG A O 1
ATOM 641 N N . ALA A 1 85 ? 25.585 -0.199 19.703 1.00 89.81 85 ALA A N 1
ATOM 642 C CA . ALA A 1 85 ? 24.409 -0.496 20.519 1.00 89.81 85 ALA A CA 1
ATOM 643 C C . ALA A 1 85 ? 23.561 0.761 20.795 1.00 89.81 85 ALA A C 1
ATOM 645 O O . ALA A 1 85 ? 22.343 0.704 20.678 1.00 89.81 85 ALA A O 1
ATOM 646 N N . LEU A 1 86 ? 24.199 1.898 21.101 1.00 86.81 86 LEU A N 1
ATOM 647 C CA . LEU A 1 86 ? 23.514 3.183 21.288 1.00 86.81 86 LEU A CA 1
ATOM 648 C C . LEU A 1 86 ? 22.884 3.702 19.991 1.00 86.81 86 LEU A C 1
ATOM 650 O O . LEU A 1 86 ? 21.817 4.303 20.024 1.00 86.81 86 LEU A O 1
ATOM 654 N N . GLU A 1 87 ? 23.539 3.496 18.850 1.00 86.62 87 GLU A N 1
ATOM 655 C CA . GLU A 1 87 ? 23.019 3.883 17.538 1.00 86.62 87 GLU A CA 1
ATOM 656 C C . GLU A 1 87 ? 21.817 3.024 17.136 1.00 86.62 87 GLU A C 1
ATOM 658 O O . GLU A 1 87 ? 20.812 3.576 16.705 1.00 86.62 87 GLU A O 1
ATOM 663 N N . GLU A 1 88 ? 21.866 1.707 17.365 1.00 85.44 88 GLU A N 1
ATOM 664 C CA . GLU A 1 88 ? 20.719 0.803 17.199 1.00 85.44 88 GLU A CA 1
ATOM 665 C C . GLU A 1 88 ? 19.552 1.185 18.118 1.00 85.44 88 GLU A C 1
ATOM 667 O O . GLU A 1 88 ? 18.402 1.195 17.686 1.00 85.44 88 GLU A O 1
ATOM 672 N N . GLU A 1 89 ? 19.827 1.523 19.379 1.00 86.19 89 GLU A N 1
ATOM 673 C CA . GLU A 1 89 ? 18.806 1.978 20.328 1.00 86.19 89 GLU A CA 1
ATOM 674 C C . GLU A 1 89 ? 18.207 3.326 19.905 1.00 86.19 89 GLU A C 1
ATOM 676 O O . GLU A 1 89 ? 16.990 3.504 19.942 1.00 86.19 89 GLU A O 1
ATOM 681 N N . ARG A 1 90 ? 19.041 4.246 19.407 1.00 83.00 90 ARG A N 1
ATOM 682 C CA . ARG A 1 90 ? 18.600 5.533 18.864 1.00 83.00 90 ARG A CA 1
ATOM 683 C C . ARG A 1 90 ? 17.759 5.362 17.599 1.00 83.00 90 ARG A C 1
ATOM 685 O O . ARG A 1 90 ? 16.721 6.006 17.503 1.00 83.00 90 ARG A O 1
ATOM 692 N N . LEU A 1 91 ? 18.172 4.508 16.662 1.00 76.88 91 LEU A N 1
ATOM 693 C CA . LEU A 1 91 ? 17.408 4.163 15.457 1.00 76.88 91 LEU A CA 1
ATOM 694 C C . LEU A 1 91 ? 16.050 3.572 15.834 1.00 76.88 91 LEU A C 1
ATOM 696 O O . LEU A 1 91 ? 15.040 4.082 15.380 1.00 76.88 91 LEU A O 1
ATOM 700 N N . ARG A 1 92 ? 16.004 2.617 16.772 1.00 79.56 92 ARG A N 1
ATOM 701 C CA . ARG A 1 92 ? 14.733 2.081 17.289 1.00 79.56 92 ARG A CA 1
ATOM 702 C C . ARG A 1 92 ? 13.860 3.151 17.933 1.00 79.56 92 ARG A C 1
ATOM 704 O O . ARG A 1 92 ? 12.653 3.130 17.739 1.00 79.56 92 ARG A O 1
ATOM 711 N N . SER A 1 93 ? 14.449 4.073 18.699 1.00 78.88 93 SER A N 1
ATOM 712 C CA . SER A 1 93 ? 13.698 5.179 19.307 1.00 78.88 93 SER A CA 1
ATOM 713 C C . SER A 1 93 ? 13.166 6.166 18.267 1.00 78.88 93 SER A C 1
ATOM 715 O O . SER A 1 93 ? 12.075 6.690 18.445 1.00 78.88 93 SER A O 1
ATOM 717 N N . LEU A 1 94 ? 13.912 6.390 17.180 1.00 74.88 94 LEU A N 1
ATOM 718 C CA . LEU A 1 94 ? 13.484 7.207 16.047 1.00 74.88 94 LEU A CA 1
ATOM 719 C C . LEU A 1 94 ? 12.368 6.505 15.272 1.00 74.88 94 LEU A C 1
ATOM 721 O O . LEU A 1 94 ? 11.346 7.129 15.043 1.00 74.88 94 LEU A O 1
ATOM 725 N N . ASP A 1 95 ? 12.520 5.220 14.947 1.00 73.56 95 ASP A N 1
ATOM 726 C CA . ASP A 1 95 ? 11.499 4.422 14.256 1.00 73.56 95 ASP A CA 1
ATOM 727 C C . ASP A 1 95 ? 10.192 4.368 15.061 1.00 73.56 95 ASP A C 1
ATOM 729 O O . ASP A 1 95 ? 9.117 4.565 14.506 1.00 73.56 95 ASP A O 1
ATOM 733 N N . LEU A 1 96 ? 10.274 4.160 16.382 1.00 72.44 96 LEU A N 1
ATOM 734 C CA . LEU A 1 96 ? 9.115 4.208 17.280 1.00 72.44 96 LEU A CA 1
ATOM 735 C C . LEU A 1 96 ? 8.484 5.600 17.332 1.00 72.44 96 LEU A C 1
ATOM 737 O O . LEU A 1 96 ? 7.267 5.698 17.268 1.00 72.44 96 LEU A O 1
ATOM 741 N N . ALA A 1 97 ? 9.290 6.661 17.430 1.00 68.19 97 ALA A N 1
ATOM 742 C CA . ALA A 1 97 ? 8.785 8.031 17.476 1.00 68.19 97 ALA A CA 1
ATOM 743 C C . ALA A 1 97 ? 8.142 8.464 16.150 1.00 68.19 97 ALA A C 1
ATOM 745 O O . ALA A 1 97 ? 7.152 9.185 16.178 1.00 68.19 97 ALA A O 1
ATOM 746 N N . VAL A 1 98 ? 8.681 8.017 15.010 1.00 68.75 98 VAL A N 1
ATOM 747 C CA . VAL A 1 98 ? 8.096 8.232 13.677 1.00 68.75 98 VAL A CA 1
ATOM 748 C C . VAL A 1 98 ? 6.782 7.464 13.550 1.00 68.75 98 VAL A C 1
ATOM 750 O O . VAL A 1 98 ? 5.778 8.033 13.149 1.00 68.75 98 VAL A O 1
ATOM 753 N N . LEU A 1 99 ? 6.743 6.200 13.975 1.00 68.00 99 LEU A N 1
ATOM 754 C CA . LEU A 1 99 ? 5.513 5.408 13.948 1.00 68.00 99 LEU A CA 1
ATOM 755 C C . LEU A 1 99 ? 4.437 5.981 14.887 1.00 68.00 99 LEU A C 1
ATOM 757 O O . LEU A 1 99 ? 3.256 5.969 14.555 1.00 68.00 99 LEU A O 1
ATOM 761 N N . GLU A 1 100 ? 4.839 6.491 16.054 1.00 69.50 100 GLU A N 1
ATOM 762 C CA . GLU A 1 100 ? 3.954 7.172 17.002 1.00 69.50 100 GLU A CA 1
ATOM 763 C C . GLU A 1 100 ? 3.452 8.505 16.433 1.00 69.50 100 GLU A C 1
ATOM 765 O O . GLU A 1 100 ? 2.259 8.785 16.537 1.00 69.50 100 GLU A O 1
ATOM 770 N N . SER A 1 101 ? 4.309 9.292 15.770 1.00 67.94 101 SER A N 1
ATOM 771 C CA . SER A 1 101 ? 3.879 10.524 15.100 1.00 67.94 101 SER A CA 1
ATOM 772 C C . SER A 1 101 ? 2.933 10.250 13.936 1.00 67.94 101 SER A C 1
ATOM 774 O O . SER A 1 101 ? 1.909 10.919 13.837 1.00 67.94 101 SER A O 1
ATOM 776 N N . ASP A 1 102 ? 3.227 9.243 13.113 1.00 67.44 102 ASP A N 1
ATOM 777 C CA . ASP A 1 102 ? 2.398 8.862 11.968 1.00 67.44 102 ASP A CA 1
ATOM 778 C C . ASP A 1 102 ? 1.042 8.332 12.445 1.00 67.44 102 ASP A C 1
ATOM 780 O O . ASP A 1 102 ? 0.003 8.681 11.887 1.00 67.44 102 ASP A O 1
ATOM 784 N N . LEU A 1 103 ? 1.021 7.537 13.521 1.00 64.56 103 LEU A N 1
ATOM 785 C CA . LEU A 1 103 ? -0.213 7.046 14.129 1.00 64.56 103 LEU A CA 1
ATOM 786 C C . LEU A 1 103 ? -1.040 8.190 14.723 1.00 64.56 103 LEU A C 1
ATOM 788 O O . LEU A 1 103 ? -2.256 8.202 14.548 1.00 64.56 103 LEU A O 1
ATOM 792 N N . GLN A 1 104 ? -0.402 9.145 15.401 1.00 63.06 104 GLN A N 1
ATOM 793 C CA . GLN A 1 104 ? -1.068 10.313 15.975 1.00 63.06 104 GLN A CA 1
ATOM 794 C C . GLN A 1 104 ? -1.661 11.203 14.874 1.00 63.06 104 GLN A C 1
ATOM 796 O O . GLN A 1 104 ? -2.828 11.575 14.953 1.00 63.06 104 GLN A O 1
ATOM 801 N N . GLU A 1 105 ? -0.893 11.488 13.821 1.00 64.75 105 GLU A N 1
ATOM 802 C CA . GLU A 1 105 ? -1.346 12.261 12.662 1.00 64.75 105 GLU A CA 1
ATOM 803 C C . GLU A 1 105 ? -2.491 11.544 11.934 1.00 64.75 105 GLU A C 1
ATOM 805 O O . GLU A 1 105 ? -3.500 12.160 11.593 1.00 64.75 105 GLU A O 1
ATOM 810 N N . THR A 1 106 ? -2.385 10.223 11.779 1.00 58.25 106 THR A N 1
ATOM 811 C CA . THR A 1 106 ? -3.450 9.363 11.248 1.00 58.25 106 THR A CA 1
ATOM 812 C C . THR A 1 106 ? -4.712 9.451 12.093 1.00 58.25 106 THR A C 1
ATOM 814 O O . THR A 1 106 ? -5.810 9.586 11.547 1.00 58.25 106 THR A O 1
ATOM 817 N N . LEU A 1 107 ? -4.575 9.375 13.419 1.00 61.97 107 LEU A N 1
ATOM 818 C CA . LEU A 1 107 ? -5.692 9.472 14.350 1.00 61.97 107 LEU A CA 1
ATOM 819 C C . LEU A 1 107 ? -6.354 10.848 14.234 1.00 61.97 107 LEU A C 1
ATOM 821 O O . LEU A 1 107 ? -7.566 10.921 14.052 1.00 61.97 107 LEU A O 1
ATOM 825 N N . ASP A 1 108 ? -5.567 11.924 14.242 1.00 61.22 108 ASP A N 1
ATOM 826 C CA . ASP A 1 108 ? -6.045 13.302 14.119 1.00 61.22 108 ASP A CA 1
ATOM 827 C C . ASP A 1 108 ? -6.726 13.561 12.762 1.00 61.22 108 ASP A C 1
ATOM 829 O O . ASP A 1 108 ? -7.766 14.222 12.708 1.00 61.22 108 ASP A O 1
ATOM 833 N N . LEU A 1 109 ? -6.213 12.989 11.666 1.00 59.94 109 LEU A N 1
ATOM 834 C CA . LEU A 1 109 ? -6.845 13.016 10.339 1.00 59.94 109 LEU A CA 1
ATOM 835 C C . LEU A 1 109 ? -8.165 12.238 10.314 1.00 59.94 109 LEU A C 1
ATOM 837 O O . LEU A 1 109 ? -9.163 12.740 9.787 1.00 59.94 109 LEU A O 1
ATOM 841 N N . CYS A 1 110 ? -8.195 11.039 10.904 1.00 52.44 110 CYS A N 1
ATOM 842 C CA . CYS A 1 110 ? -9.410 10.233 11.021 1.00 52.44 110 CYS A CA 1
ATOM 843 C C . CYS A 1 110 ? -10.477 10.971 11.843 1.00 52.44 110 CYS A C 1
ATOM 845 O O . CYS A 1 110 ? -11.619 11.074 11.398 1.00 52.44 110 CYS A O 1
ATOM 847 N N . VAL A 1 111 ? -10.101 11.552 12.991 1.00 57.75 111 VAL A N 1
ATOM 848 C CA . VAL A 1 111 ? -10.969 12.375 13.855 1.00 57.75 111 VAL A CA 1
ATOM 849 C C . VAL A 1 111 ? -11.474 13.607 13.102 1.00 57.75 111 VAL A C 1
ATOM 851 O O . VAL A 1 111 ? -12.678 13.875 13.068 1.00 57.75 111 VAL A O 1
ATOM 854 N N . GLY A 1 112 ? -10.559 14.358 12.487 1.00 49.47 112 GLY A N 1
ATOM 855 C CA . GLY A 1 112 ? -10.844 15.630 11.832 1.00 49.47 112 GLY A CA 1
ATOM 856 C C . GLY A 1 112 ? -11.747 15.493 10.610 1.00 49.47 112 GLY A C 1
ATOM 857 O O . GLY A 1 112 ? -12.541 16.392 10.340 1.00 49.47 112 GLY A O 1
ATOM 858 N N . LYS A 1 113 ? -11.678 14.365 9.893 1.00 43.81 113 LYS A N 1
ATOM 859 C CA . LYS A 1 113 ? -12.437 14.144 8.654 1.00 43.81 113 LYS A CA 1
ATOM 860 C C . LYS A 1 113 ? -13.748 13.377 8.868 1.00 43.81 113 LYS A C 1
ATOM 862 O O . LYS A 1 113 ? -14.728 13.717 8.208 1.00 43.81 113 LYS A O 1
ATOM 867 N N . TYR A 1 114 ? -13.844 12.475 9.856 1.00 40.94 114 TYR A N 1
ATOM 868 C CA . TYR A 1 114 ? -15.149 11.943 10.307 1.00 40.94 114 TYR A CA 1
ATOM 869 C C . TYR A 1 114 ? -16.057 13.041 10.888 1.00 40.94 114 TYR A C 1
ATOM 871 O O . TYR A 1 114 ? -17.281 12.930 10.830 1.00 40.94 114 TYR A O 1
ATOM 879 N N . ALA A 1 115 ? -15.477 14.130 11.403 1.00 41.16 115 ALA A N 1
ATOM 880 C CA . ALA A 1 115 ? -16.229 15.307 11.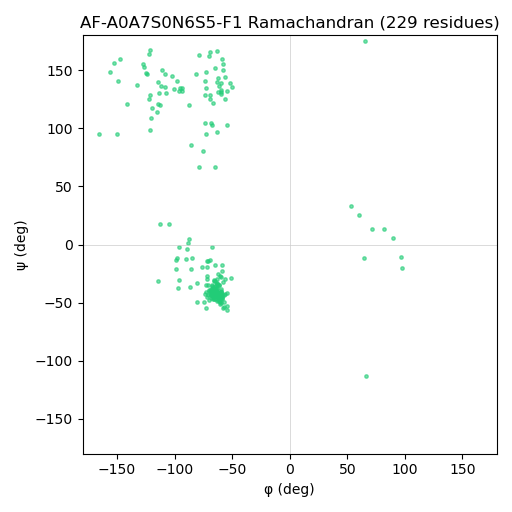832 1.00 41.16 115 ALA A CA 1
ATOM 881 C C . ALA A 1 115 ? -16.860 16.107 10.668 1.00 41.16 115 ALA A C 1
ATOM 883 O O . ALA A 1 115 ? -17.715 16.954 10.929 1.00 41.16 115 ALA A O 1
ATOM 884 N N . ILE A 1 116 ? -16.467 15.863 9.408 1.00 42.41 116 ILE A N 1
ATOM 885 C CA . ILE A 1 116 ? -16.878 16.676 8.248 1.00 42.41 116 ILE A CA 1
ATOM 886 C C . ILE A 1 116 ? -18.044 16.058 7.453 1.00 42.41 116 ILE A C 1
ATOM 888 O O . ILE A 1 116 ? -18.770 16.817 6.817 1.00 42.41 116 ILE A O 1
ATOM 892 N N . ASP A 1 117 ? -18.313 14.747 7.540 1.00 39.81 117 ASP A N 1
ATOM 893 C CA . ASP A 1 117 ? -19.386 14.107 6.742 1.00 39.81 117 ASP A CA 1
ATOM 894 C C . ASP A 1 117 ? -20.593 13.587 7.546 1.00 39.81 117 ASP A C 1
ATOM 896 O O . ASP A 1 117 ? -21.416 12.814 7.064 1.00 39.81 117 ASP A O 1
ATOM 900 N N . VAL A 1 118 ? -20.761 1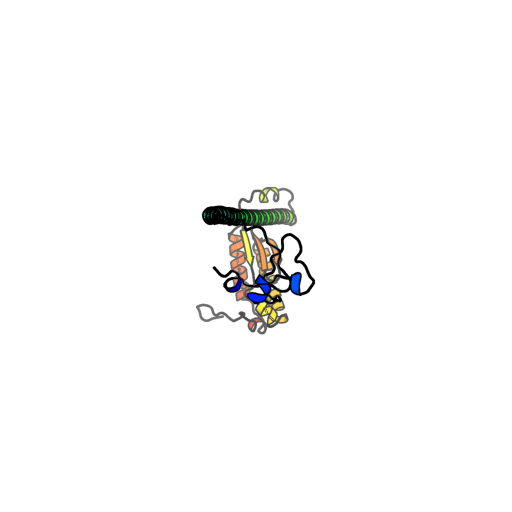4.056 8.784 1.00 39.12 118 VAL A N 1
ATOM 901 C CA . VAL A 1 118 ? -21.995 13.826 9.543 1.00 39.12 118 VAL A CA 1
ATOM 902 C C . VAL A 1 118 ? -22.597 15.174 9.897 1.00 39.12 118 VAL A C 1
ATOM 904 O O . VAL A 1 118 ? -22.100 15.895 10.761 1.00 39.12 118 VAL A O 1
ATOM 907 N N . GLN A 1 119 ? -23.713 15.510 9.250 1.00 40.03 119 GLN A N 1
ATOM 908 C CA . GLN A 1 119 ? -24.612 16.582 9.677 1.00 40.03 119 GLN A CA 1
ATOM 909 C C . GLN A 1 119 ? -25.252 16.248 11.039 1.00 40.03 119 GLN A C 1
ATOM 911 O O . GLN A 1 119 ? -26.451 16.043 11.126 1.00 40.03 119 GLN A O 1
ATOM 916 N N . THR A 1 120 ? -24.462 16.190 12.107 1.00 38.56 120 THR A N 1
ATOM 917 C CA . THR A 1 120 ? -24.884 16.372 13.502 1.00 38.56 120 THR A CA 1
ATOM 918 C C . THR A 1 120 ? -23.623 16.580 14.334 1.00 38.56 120 THR A C 1
ATOM 920 O O . THR A 1 120 ? -22.926 15.650 14.732 1.00 38.56 120 THR A O 1
ATOM 923 N N . SER A 1 121 ? -23.324 17.857 14.533 1.00 43.44 121 SER A N 1
ATOM 924 C CA . SER A 1 121 ? -22.201 18.425 15.267 1.00 43.44 121 SER A CA 1
ATOM 925 C C . SER A 1 121 ? -22.104 17.954 16.725 1.00 43.44 121 SER A C 1
ATOM 927 O O . SER A 1 121 ? -23.118 17.876 17.416 1.00 43.44 121 SER A O 1
ATOM 929 N N . ALA A 1 122 ? -20.857 17.798 17.187 1.00 42.53 122 ALA A N 1
ATOM 930 C CA . ALA A 1 122 ? -20.366 17.786 18.576 1.00 42.53 122 ALA A CA 1
ATOM 931 C C . ALA A 1 122 ? -20.126 16.437 19.288 1.00 42.53 122 ALA A C 1
ATOM 933 O O . ALA A 1 122 ? -19.325 16.427 20.211 1.00 42.53 122 ALA A O 1
ATOM 934 N N . GLY A 1 123 ? -20.706 15.306 18.867 1.00 41.59 123 GLY A N 1
ATOM 935 C CA . GLY A 1 123 ? -20.593 14.047 19.639 1.00 41.59 123 GLY A CA 1
ATOM 936 C C . GLY A 1 123 ? -19.546 13.021 19.179 1.00 41.59 123 GLY A C 1
ATOM 937 O O . GLY A 1 123 ? -19.294 12.057 19.891 1.00 41.59 123 GLY A O 1
ATOM 938 N N . VAL A 1 124 ? -18.975 13.163 17.977 1.00 45.81 124 VAL A N 1
ATOM 939 C CA . VAL A 1 124 ? -18.177 12.086 17.346 1.00 45.81 124 VAL A CA 1
ATOM 940 C C . VAL A 1 124 ? -16.672 12.256 17.558 1.00 45.81 124 VAL A C 1
ATOM 942 O O . VAL A 1 124 ? -15.996 11.272 17.829 1.00 45.81 124 VAL A O 1
ATOM 945 N N . ALA A 1 125 ? -16.146 13.486 17.530 1.00 43.81 125 ALA A N 1
ATOM 946 C CA . ALA A 1 125 ? -14.731 13.740 17.827 1.00 43.81 125 ALA A CA 1
ATOM 947 C C . ALA A 1 125 ? -14.358 13.328 19.267 1.00 43.81 125 ALA A C 1
ATOM 949 O O . ALA A 1 125 ? -13.286 12.778 19.495 1.00 43.81 125 ALA A O 1
ATOM 950 N N . GLU A 1 126 ? -15.284 13.507 20.214 1.00 46.50 126 GLU A N 1
ATOM 951 C CA . GLU A 1 126 ? -15.147 13.049 21.605 1.00 46.50 126 GLU A CA 1
ATOM 952 C C . GLU A 1 126 ? -15.119 11.510 21.700 1.00 46.50 126 GLU A C 1
ATOM 954 O O . GLU A 1 126 ? -14.418 10.948 22.531 1.00 46.50 126 GLU A O 1
ATOM 959 N N . LYS A 1 127 ? -15.797 10.819 20.773 1.00 44.41 127 LYS A N 1
ATOM 960 C CA . LYS A 1 127 ? -15.936 9.356 20.737 1.00 44.41 127 LYS A CA 1
ATOM 961 C C . LYS A 1 127 ? -14.788 8.629 20.036 1.00 44.41 127 LYS A C 1
ATOM 963 O O . LYS A 1 127 ? -14.597 7.440 20.258 1.00 44.41 127 LYS A O 1
ATOM 968 N N . ILE A 1 128 ? -14.035 9.320 19.179 1.00 45.16 128 ILE A N 1
ATOM 969 C CA . ILE A 1 128 ? -12.873 8.741 18.485 1.00 45.16 128 ILE A CA 1
ATOM 970 C C . ILE A 1 128 ? -11.640 8.734 19.403 1.00 45.16 128 ILE A C 1
ATOM 972 O O . ILE A 1 128 ? -10.889 7.765 19.385 1.00 45.16 128 ILE A O 1
ATOM 976 N N . PHE A 1 129 ? -11.494 9.723 20.295 1.00 49.22 129 PHE A N 1
ATOM 977 C CA . PHE A 1 129 ? -10.513 9.674 21.394 1.00 49.22 129 PHE A CA 1
ATOM 978 C C . PHE A 1 129 ? -10.799 8.552 22.416 1.00 49.22 129 PHE A C 1
ATOM 980 O O . PHE A 1 129 ? -9.909 8.174 23.174 1.00 49.22 129 PHE A O 1
ATOM 987 N N . GLU A 1 130 ? -12.020 8.002 22.427 1.00 51.19 130 GLU A N 1
ATOM 988 C CA . GLU A 1 130 ? -12.414 6.839 23.236 1.00 51.19 130 GLU A CA 1
ATOM 989 C C . GLU A 1 130 ? -12.188 5.487 22.526 1.00 51.19 130 GLU A C 1
ATOM 991 O O . GLU A 1 130 ? -12.422 4.435 23.128 1.00 51.19 130 GLU A O 1
ATOM 996 N N . LEU A 1 131 ? -11.751 5.466 21.259 1.00 58.75 131 LEU A N 1
ATOM 997 C CA . LEU A 1 131 ? -11.491 4.207 20.558 1.00 58.75 131 LEU A CA 1
ATOM 998 C C . LEU A 1 131 ? -10.202 3.571 21.084 1.00 58.75 131 LEU A C 1
ATOM 1000 O O . LEU A 1 131 ? -9.098 3.965 20.725 1.00 58.75 131 LEU A O 1
ATOM 1004 N N . GLU A 1 132 ? -10.342 2.520 21.892 1.00 57.72 132 GLU A N 1
ATOM 1005 C CA . GLU A 1 132 ? -9.197 1.742 22.383 1.00 57.72 132 GLU A CA 1
ATOM 1006 C C . GLU A 1 132 ? -8.381 1.095 21.252 1.00 57.72 132 GLU A C 1
ATOM 1008 O O . GLU A 1 132 ? -7.205 0.780 21.443 1.00 57.72 132 GLU A O 1
ATOM 1013 N N . ARG A 1 133 ? -9.007 0.810 20.100 1.00 67.50 133 ARG A N 1
ATOM 1014 C CA . ARG A 1 133 ? -8.401 0.055 18.997 1.00 67.50 133 ARG A CA 1
ATOM 1015 C C . ARG A 1 133 ? -8.942 0.492 17.641 1.00 67.50 133 ARG A C 1
ATOM 1017 O O . ARG A 1 133 ? -10.145 0.666 17.478 1.00 67.50 133 ARG A O 1
ATOM 1024 N N . ILE A 1 134 ? -8.037 0.550 16.672 1.00 79.19 134 ILE A N 1
ATOM 1025 C CA . ILE A 1 134 ? -8.316 0.700 15.241 1.00 79.19 134 ILE A CA 1
ATOM 1026 C C . ILE A 1 134 ? -7.733 -0.494 14.480 1.00 79.19 134 ILE A C 1
ATOM 1028 O O . ILE A 1 134 ? -6.932 -1.260 15.025 1.00 79.19 134 ILE A O 1
ATOM 1032 N N . VAL A 1 135 ? -8.120 -0.650 13.218 1.00 84.19 135 VAL A N 1
ATOM 1033 C CA . VAL A 1 135 ? -7.572 -1.669 12.320 1.00 84.19 135 VAL A CA 1
ATOM 1034 C C . VAL A 1 135 ? -6.983 -0.987 11.099 1.00 84.19 135 VAL A C 1
ATOM 1036 O O . VAL A 1 135 ? -7.672 -0.237 10.414 1.00 84.19 135 VAL A O 1
ATOM 1039 N N . LEU A 1 136 ? -5.715 -1.276 10.828 1.00 89.00 136 LEU A N 1
ATOM 1040 C CA . LEU A 1 136 ? -5.010 -0.816 9.640 1.00 89.00 136 LEU A CA 1
ATOM 1041 C C . LEU A 1 136 ? -4.968 -1.939 8.607 1.00 89.00 136 LEU A C 1
ATOM 1043 O O . LEU A 1 136 ? -4.657 -3.086 8.939 1.00 89.00 136 LEU A O 1
ATOM 1047 N N . VAL A 1 137 ? -5.278 -1.603 7.359 1.00 93.38 137 VAL A N 1
ATOM 1048 C CA . VAL A 1 137 ? -5.172 -2.498 6.208 1.00 93.38 137 VAL A CA 1
ATOM 1049 C C . VAL A 1 137 ? -4.232 -1.865 5.194 1.00 93.38 137 VAL A C 1
ATOM 1051 O O . VAL A 1 137 ? -4.417 -0.717 4.800 1.00 93.38 137 VAL A O 1
ATOM 1054 N N . PHE A 1 138 ? -3.246 -2.648 4.770 1.00 95.62 138 PHE A N 1
ATOM 1055 C CA . PHE A 1 138 ? -2.284 -2.289 3.737 1.00 95.62 138 PHE A CA 1
ATOM 1056 C C . PHE A 1 138 ? -2.533 -3.170 2.518 1.00 95.62 138 PHE A C 1
ATOM 1058 O O . PHE A 1 138 ? -2.761 -4.377 2.655 1.00 95.62 138 PHE A O 1
ATOM 1065 N N . THR A 1 139 ? -2.502 -2.571 1.336 1.00 96.62 139 THR A N 1
ATOM 1066 C CA . THR A 1 139 ? -2.669 -3.274 0.059 1.00 96.62 139 THR A CA 1
ATOM 1067 C C . THR A 1 139 ? -1.504 -2.941 -0.858 1.00 96.62 139 THR A C 1
ATOM 1069 O O . THR A 1 139 ? -0.899 -1.883 -0.709 1.00 96.62 139 THR A O 1
ATOM 1072 N N . ASP A 1 140 ? -1.175 -3.849 -1.770 1.00 96.81 140 ASP A N 1
ATOM 1073 C CA . ASP A 1 140 ? -0.168 -3.63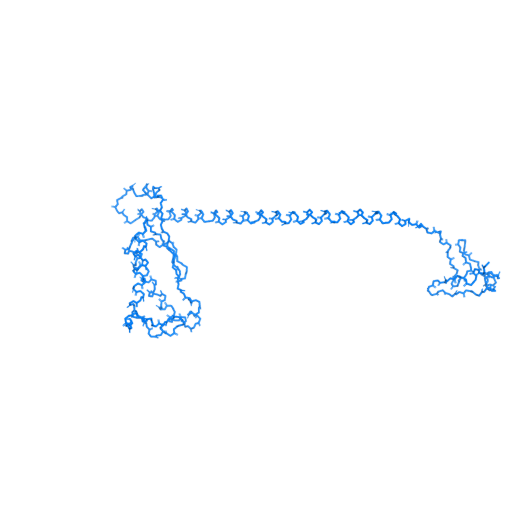2 -2.808 1.00 96.81 140 ASP A CA 1
ATOM 1074 C C . ASP A 1 140 ? -0.446 -4.578 -3.985 1.00 96.81 140 ASP A C 1
ATOM 1076 O O . ASP A 1 140 ? -0.960 -5.690 -3.772 1.00 96.81 140 ASP A O 1
ATOM 1080 N N . ILE A 1 141 ? -0.117 -4.167 -5.212 1.00 95.44 141 ILE A N 1
ATOM 1081 C CA . ILE A 1 141 ? -0.213 -5.051 -6.373 1.00 95.44 141 ILE A CA 1
ATOM 1082 C C . ILE A 1 141 ? 1.099 -5.833 -6.490 1.00 95.44 141 ILE A C 1
ATOM 1084 O O . ILE A 1 141 ? 2.182 -5.288 -6.694 1.00 95.44 141 ILE A O 1
ATOM 1088 N N . LEU A 1 142 ? 0.999 -7.161 -6.427 1.00 93.44 142 LEU A N 1
ATOM 1089 C CA . LEU A 1 142 ? 2.156 -8.037 -6.599 1.00 93.44 142 LEU A CA 1
ATOM 1090 C C . LEU A 1 142 ? 2.802 -7.840 -7.982 1.00 93.44 142 LEU A C 1
ATOM 1092 O O . LEU A 1 142 ? 2.112 -7.876 -8.995 1.00 93.44 142 LEU A O 1
ATOM 1096 N N . ASP A 1 143 ? 4.132 -7.713 -8.018 1.00 93.56 143 ASP A N 1
ATOM 1097 C CA . ASP A 1 143 ? 4.947 -7.553 -9.235 1.00 93.56 143 ASP A CA 1
ATOM 1098 C C . ASP A 1 143 ? 4.626 -6.299 -10.078 1.00 93.56 143 ASP A C 1
ATOM 1100 O O . ASP A 1 143 ? 4.914 -6.253 -11.278 1.00 93.56 143 ASP A O 1
ATOM 1104 N N . SER A 1 144 ? 4.078 -5.245 -9.470 1.00 94.19 144 SER A N 1
ATOM 1105 C CA . SER A 1 144 ? 3.705 -4.001 -10.159 1.00 94.19 144 SER A CA 1
ATOM 1106 C C . SER A 1 144 ? 4.836 -3.346 -10.946 1.00 94.19 144 SER A C 1
ATOM 1108 O O . SER A 1 144 ? 4.650 -2.936 -12.093 1.00 94.19 144 SER A O 1
ATOM 1110 N N . THR A 1 145 ? 6.044 -3.321 -10.383 1.00 94.75 145 THR A N 1
ATOM 1111 C CA . THR A 1 145 ? 7.243 -2.811 -11.070 1.00 94.75 145 THR A CA 1
ATOM 1112 C C . THR A 1 145 ? 7.565 -3.581 -12.353 1.00 94.75 145 THR A C 1
ATOM 1114 O O . THR A 1 145 ? 7.952 -2.975 -13.353 1.00 94.75 145 THR A O 1
ATOM 1117 N N . LEU A 1 146 ? 7.372 -4.904 -12.350 1.00 95.62 146 LEU A N 1
ATOM 1118 C CA . LEU A 1 146 ? 7.608 -5.761 -13.509 1.00 95.62 146 LEU A CA 1
ATOM 1119 C C . LEU A 1 146 ? 6.510 -5.567 -14.562 1.00 95.62 146 LEU A C 1
ATOM 1121 O O . LEU A 1 146 ? 6.811 -5.442 -15.748 1.00 95.62 146 LEU A O 1
ATOM 1125 N N . MET A 1 147 ? 5.250 -5.475 -14.135 1.00 96.06 147 MET A N 1
ATOM 1126 C CA . MET A 1 147 ? 4.123 -5.197 -15.028 1.00 96.06 147 MET A CA 1
ATOM 1127 C C . MET A 1 147 ? 4.240 -3.835 -15.713 1.00 96.06 147 MET A C 1
ATOM 1129 O O . MET A 1 147 ? 4.051 -3.735 -16.926 1.00 96.06 147 MET A O 1
ATOM 1133 N N . ALA A 1 148 ? 4.601 -2.797 -14.957 1.00 95.12 148 ALA A N 1
ATOM 1134 C CA . ALA A 1 148 ? 4.810 -1.453 -15.483 1.00 95.12 148 ALA A CA 1
ATOM 1135 C C . ALA A 1 148 ? 5.968 -1.394 -16.494 1.00 95.12 148 ALA A C 1
ATOM 1137 O O . ALA A 1 148 ? 5.908 -0.614 -17.446 1.00 95.12 148 ALA A O 1
ATOM 1138 N N . ALA A 1 149 ? 7.010 -2.209 -16.294 1.00 96.81 149 ALA A N 1
ATOM 1139 C CA . ALA A 1 149 ? 8.137 -2.312 -17.216 1.00 96.81 149 ALA A CA 1
ATOM 1140 C C . ALA A 1 149 ? 7.780 -3.046 -18.521 1.00 96.81 149 ALA A C 1
ATOM 1142 O O . ALA A 1 149 ? 8.302 -2.675 -19.572 1.00 96.81 149 ALA A O 1
ATOM 1143 N N . GLU A 1 150 ? 6.902 -4.055 -18.465 1.00 96.69 150 GLU A N 1
ATOM 1144 C CA . GLU A 1 150 ? 6.466 -4.824 -19.640 1.00 96.69 150 GLU A CA 1
ATOM 1145 C C . GLU A 1 150 ? 5.522 -4.010 -20.539 1.00 96.69 150 GLU A C 1
ATOM 1147 O O . GLU A 1 150 ? 5.776 -3.842 -21.731 1.00 96.69 150 GLU A O 1
ATOM 1152 N N . ASP A 1 151 ? 4.435 -3.479 -19.973 1.00 97.12 151 ASP A N 1
ATOM 1153 C CA . ASP A 1 151 ? 3.488 -2.624 -20.693 1.00 97.12 151 ASP A CA 1
ATOM 1154 C C . ASP A 1 151 ? 2.846 -1.617 -19.731 1.00 97.12 151 ASP A C 1
ATOM 1156 O O . ASP A 1 151 ? 1.829 -1.875 -19.083 1.00 97.12 151 ASP A O 1
ATOM 1160 N N . ALA A 1 152 ? 3.435 -0.421 -19.676 1.00 96.75 152 ALA A N 1
ATOM 1161 C CA . ALA A 1 152 ? 2.979 0.668 -18.818 1.00 96.75 152 ALA A CA 1
ATOM 1162 C C . ALA A 1 152 ? 1.536 1.125 -19.106 1.00 96.75 152 ALA A C 1
ATOM 1164 O O . ALA A 1 152 ? 0.871 1.646 -18.208 1.00 96.75 152 ALA A O 1
ATOM 1165 N N . LEU A 1 153 ? 1.044 0.966 -20.343 1.00 96.94 153 LEU A N 1
ATOM 1166 C CA . LEU A 1 153 ? -0.321 1.351 -20.706 1.00 96.94 153 LEU A CA 1
ATOM 1167 C C . LEU A 1 153 ? -1.321 0.343 -20.133 1.00 96.94 153 LEU A C 1
ATOM 1169 O O . LEU A 1 153 ? -2.297 0.742 -19.497 1.00 96.94 153 LEU A O 1
ATOM 1173 N N . MET A 1 154 ? -1.075 -0.954 -20.342 1.00 96.94 154 MET A N 1
ATOM 1174 C CA . MET A 1 154 ? -1.932 -2.008 -19.791 1.00 96.94 154 MET A CA 1
ATOM 1175 C C . MET A 1 154 ? -1.863 -2.046 -18.265 1.00 96.94 154 MET A C 1
ATOM 1177 O O . MET A 1 154 ? -2.906 -2.191 -17.630 1.00 96.94 154 MET A O 1
ATOM 1181 N N . TYR A 1 155 ? -0.680 -1.849 -17.676 1.00 97.12 155 TYR A N 1
ATOM 1182 C CA . TYR A 1 155 ? -0.527 -1.758 -16.225 1.00 97.12 155 TYR A CA 1
ATOM 1183 C C . TYR A 1 155 ? -1.332 -0.591 -15.642 1.00 97.12 155 TYR A C 1
ATOM 1185 O O . TYR A 1 155 ? -2.088 -0.792 -14.697 1.00 97.12 155 TYR A O 1
ATOM 1193 N N . ARG A 1 156 ? -1.268 0.606 -16.247 1.00 97.00 156 ARG A N 1
ATOM 1194 C CA . ARG A 1 156 ? -2.078 1.749 -15.796 1.00 97.00 156 ARG A CA 1
ATOM 1195 C C . ARG A 1 156 ? -3.573 1.440 -15.838 1.00 97.00 156 ARG A C 1
ATOM 1197 O O . ARG A 1 156 ? -4.284 1.764 -14.897 1.00 97.00 156 ARG A O 1
ATOM 1204 N N . HIS A 1 157 ? -4.045 0.786 -16.897 1.00 96.81 157 HIS A N 1
ATOM 1205 C CA . HIS A 1 157 ? -5.453 0.401 -16.993 1.00 96.81 157 HIS A CA 1
ATOM 1206 C C . HIS A 1 157 ? -5.842 -0.626 -15.915 1.00 96.81 157 HIS A C 1
ATOM 1208 O O . HIS A 1 157 ? -6.925 -0.538 -15.343 1.00 96.81 157 HIS A O 1
ATOM 1214 N N . ALA A 1 158 ? -4.955 -1.575 -15.596 1.00 96.62 158 ALA A N 1
ATOM 1215 C CA . ALA A 1 158 ? -5.168 -2.505 -14.491 1.00 96.62 158 ALA A CA 1
ATOM 1216 C C . ALA A 1 158 ? -5.221 -1.781 -13.135 1.00 96.62 158 ALA A C 1
ATOM 1218 O O . ALA A 1 158 ? -6.118 -2.049 -12.337 1.00 96.62 158 ALA A O 1
ATOM 1219 N N . GLN A 1 159 ? -4.309 -0.830 -12.916 1.00 97.00 159 GLN A N 1
ATOM 1220 C CA . GLN A 1 159 ? -4.250 -0.005 -11.712 1.00 97.00 159 GLN A CA 1
ATOM 1221 C C . GLN A 1 159 ? -5.516 0.848 -11.545 1.00 97.00 159 GLN A C 1
ATOM 1223 O O . GLN A 1 159 ? -6.081 0.885 -10.462 1.00 97.00 159 GLN A O 1
ATOM 1228 N N . GLU A 1 160 ? -6.034 1.464 -12.612 1.00 97.25 160 GLU A N 1
ATOM 1229 C CA . GLU A 1 160 ? -7.286 2.240 -12.566 1.00 97.25 160 GLU A CA 1
ATOM 1230 C C . GLU A 1 160 ? -8.488 1.388 -12.117 1.00 97.25 160 GLU A C 1
ATOM 1232 O O . GLU A 1 160 ? -9.317 1.838 -11.320 1.00 97.25 160 GLU A O 1
ATOM 1237 N N . ILE A 1 161 ? -8.577 0.142 -12.595 1.00 97.88 161 ILE A N 1
ATOM 1238 C CA . ILE A 1 161 ? -9.629 -0.800 -12.190 1.00 97.88 161 ILE A CA 1
ATOM 1239 C C . ILE A 1 161 ? -9.444 -1.217 -10.724 1.00 97.88 161 ILE A C 1
ATOM 1241 O O . ILE A 1 161 ? -10.405 -1.195 -9.953 1.00 97.88 161 ILE A O 1
ATOM 1245 N N . HIS A 1 162 ? -8.214 -1.558 -10.334 1.00 97.62 162 HIS A N 1
ATOM 1246 C CA . HIS A 1 162 ? -7.842 -1.895 -8.959 1.00 97.62 162 HIS A CA 1
ATOM 1247 C C . HIS A 1 162 ? -8.227 -0.783 -7.973 1.00 97.62 162 HIS A C 1
ATOM 1249 O O . HIS A 1 162 ? -8.971 -1.021 -7.020 1.00 97.62 162 HIS A O 1
ATOM 1255 N N . ASP A 1 163 ? -7.802 0.445 -8.258 1.00 98.00 163 ASP A N 1
ATOM 1256 C CA . ASP A 1 163 ? -8.094 1.645 -7.482 1.00 98.00 163 ASP A CA 1
ATOM 1257 C C . ASP A 1 163 ? -9.597 1.879 -7.320 1.00 98.00 163 ASP A C 1
ATOM 1259 O O . ASP A 1 163 ? -10.074 2.223 -6.236 1.00 98.00 163 ASP A O 1
ATOM 1263 N N . SER A 1 164 ? -10.359 1.691 -8.402 1.00 98.12 164 SER A N 1
ATOM 1264 C CA . SER A 1 164 ? -11.812 1.842 -8.375 1.00 98.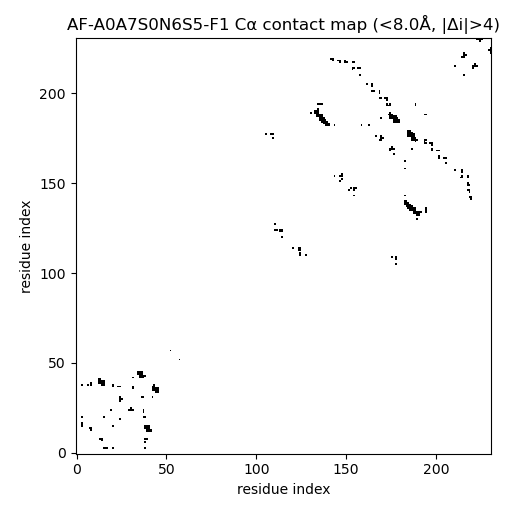12 164 SER A CA 1
ATOM 1265 C C . SER A 1 164 ? -12.472 0.810 -7.460 1.00 98.12 164 SER A C 1
ATOM 1267 O O . SER A 1 164 ? -13.393 1.157 -6.719 1.00 98.12 164 SER A O 1
ATOM 1269 N N . ILE A 1 165 ? -12.024 -0.449 -7.502 1.00 98.44 165 ILE A N 1
ATOM 1270 C CA . ILE A 1 165 ? -12.556 -1.527 -6.657 1.00 98.44 165 ILE A CA 1
ATOM 1271 C C . ILE A 1 165 ? -12.214 -1.265 -5.191 1.00 98.44 165 ILE A C 1
ATOM 1273 O O . ILE A 1 165 ? -13.098 -1.337 -4.335 1.00 98.44 165 ILE A O 1
ATOM 1277 N N . ILE A 1 166 ? -10.963 -0.905 -4.892 1.00 98.12 166 ILE A N 1
ATOM 1278 C CA . ILE A 1 166 ? -10.547 -0.580 -3.525 1.00 98.12 166 ILE A CA 1
ATOM 1279 C C . ILE A 1 166 ? -11.386 0.570 -2.976 1.00 98.12 166 ILE A C 1
ATOM 1281 O O . ILE A 1 166 ? -12.035 0.399 -1.945 1.00 98.12 166 ILE A O 1
ATOM 1285 N N . ARG A 1 167 ? -11.456 1.709 -3.675 1.00 97.50 167 ARG A N 1
ATOM 1286 C CA . ARG A 1 167 ? -12.218 2.879 -3.202 1.00 97.50 167 ARG A CA 1
ATOM 1287 C C . ARG A 1 167 ? -13.706 2.585 -3.036 1.00 97.50 167 ARG A C 1
ATOM 1289 O O . ARG A 1 167 ? -14.322 3.084 -2.094 1.00 97.50 167 ARG A O 1
ATOM 1296 N N . HIS A 1 168 ? -14.278 1.737 -3.893 1.00 97.75 168 HIS A N 1
ATOM 1297 C CA . HIS A 1 168 ? -15.649 1.261 -3.728 1.00 97.75 168 HIS A CA 1
ATOM 1298 C C . HIS A 1 168 ? -15.838 0.507 -2.404 1.00 97.75 168 HIS A C 1
ATOM 1300 O O . HIS A 1 168 ? -16.754 0.825 -1.643 1.00 97.75 168 HIS A O 1
ATOM 1306 N N . HIS A 1 169 ? -14.958 -0.450 -2.090 1.00 98.00 169 HIS A N 1
ATOM 1307 C CA . HIS A 1 169 ? -15.044 -1.225 -0.847 1.00 98.00 169 HIS A CA 1
ATOM 1308 C C . HIS A 1 169 ? -14.670 -0.418 0.396 1.00 98.00 169 HIS A C 1
ATOM 1310 O O . HIS A 1 169 ? -15.228 -0.687 1.460 1.00 98.00 169 HIS A O 1
ATOM 1316 N N . ILE A 1 170 ? -13.786 0.578 0.290 1.00 93.25 170 ILE A N 1
ATOM 1317 C CA . ILE A 1 170 ? -13.529 1.534 1.379 1.00 93.25 170 ILE A CA 1
ATOM 1318 C C . ILE A 1 170 ? -14.845 2.222 1.756 1.00 93.25 170 ILE A C 1
ATOM 1320 O O . ILE A 1 170 ? -15.263 2.147 2.911 1.00 93.25 170 ILE A O 1
ATOM 1324 N N . ALA A 1 171 ? -15.543 2.811 0.779 1.00 86.75 171 ALA A N 1
ATOM 1325 C CA . ALA A 1 171 ? -16.816 3.490 1.016 1.00 86.75 171 ALA A CA 1
ATOM 1326 C C . ALA A 1 171 ? -17.908 2.535 1.530 1.00 86.75 171 ALA A C 1
ATOM 1328 O O . ALA A 1 171 ? -18.634 2.871 2.463 1.00 86.75 171 ALA A O 1
ATOM 1329 N N . LEU A 1 172 ? -18.007 1.327 0.961 1.00 90.88 172 LEU A N 1
ATOM 1330 C CA . LEU A 1 172 ? -19.019 0.334 1.339 1.00 90.88 172 LEU A CA 1
ATOM 1331 C C . LEU A 1 172 ? -18.883 -0.135 2.796 1.00 90.88 172 LEU A C 1
ATOM 1333 O O . LEU A 1 172 ? -19.889 -0.414 3.447 1.00 90.88 172 LEU A O 1
ATOM 1337 N N . ASN A 1 173 ? -17.650 -0.229 3.299 1.00 88.31 173 ASN A N 1
ATOM 1338 C CA . ASN A 1 173 ? -17.342 -0.754 4.631 1.00 88.31 173 ASN A CA 1
ATOM 1339 C C . ASN A 1 173 ? -16.970 0.355 5.634 1.00 88.31 173 ASN A C 1
ATOM 1341 O O . ASN A 1 173 ? -16.373 0.066 6.667 1.00 88.31 173 ASN A O 1
ATOM 1345 N N . ASN A 1 174 ? -17.311 1.617 5.339 1.00 82.88 174 ASN A N 1
ATOM 1346 C CA . ASN A 1 174 ? -17.017 2.788 6.180 1.00 82.88 174 ASN A CA 1
ATOM 1347 C C . ASN A 1 174 ? -15.528 2.920 6.569 1.00 82.88 174 ASN A C 1
ATOM 1349 O O . ASN A 1 174 ? -15.195 3.376 7.668 1.00 82.88 174 ASN A O 1
ATOM 1353 N N . GLY A 1 175 ? -14.635 2.495 5.674 1.00 82.94 175 GLY A N 1
ATOM 1354 C CA . GLY A 1 175 ? -13.194 2.659 5.817 1.00 82.94 175 GLY A CA 1
ATOM 1355 C C . GLY A 1 175 ? -12.741 4.072 5.467 1.00 82.94 175 GLY A C 1
ATOM 1356 O O . GLY A 1 175 ? -13.445 4.830 4.797 1.00 82.94 175 GLY A O 1
ATOM 1357 N N . TYR A 1 176 ? -11.530 4.411 5.889 1.00 82.69 176 TYR A N 1
ATOM 1358 C CA . TYR A 1 176 ? -10.887 5.681 5.585 1.00 82.69 176 TYR A CA 1
ATOM 1359 C C . TYR A 1 176 ? -9.586 5.450 4.811 1.00 82.69 176 TYR A C 1
ATOM 1361 O O . TYR A 1 176 ? -8.666 4.831 5.338 1.00 82.69 176 TYR A O 1
ATOM 1369 N N . GLU A 1 177 ? -9.509 5.947 3.570 1.00 88.00 177 GLU A N 1
ATOM 1370 C CA . GLU A 1 177 ? -8.258 6.016 2.795 1.00 88.00 177 GLU A CA 1
ATOM 1371 C C . GLU A 1 177 ? -7.340 7.048 3.462 1.00 88.00 177 GLU A C 1
ATOM 1373 O O . GLU A 1 177 ? -7.589 8.256 3.388 1.00 88.00 177 GLU A O 1
ATOM 1378 N N . MET A 1 178 ? -6.319 6.557 4.163 1.00 84.00 178 MET A N 1
ATOM 1379 C CA . MET A 1 178 ? -5.350 7.378 4.882 1.00 84.00 178 MET A CA 1
ATOM 1380 C C . MET A 1 178 ? -4.303 7.924 3.922 1.00 84.00 178 MET A C 1
ATOM 1382 O O . MET A 1 178 ? -4.047 9.127 3.901 1.00 84.00 178 MET A O 1
ATOM 1386 N N . ASN A 1 179 ? -3.733 7.036 3.112 1.00 80.81 179 ASN A N 1
ATOM 1387 C CA . ASN A 1 179 ? -2.684 7.361 2.166 1.00 80.81 179 ASN A CA 1
ATOM 1388 C C . ASN A 1 179 ? -2.709 6.390 0.985 1.00 80.81 179 ASN A C 1
ATOM 1390 O O . ASN A 1 179 ? -3.159 5.249 1.118 1.00 80.81 179 ASN A O 1
ATOM 1394 N N . THR A 1 180 ? -2.171 6.849 -0.142 1.00 88.31 180 THR A N 1
ATOM 1395 C CA . THR A 1 180 ? -2.027 6.050 -1.359 1.00 88.31 180 THR A CA 1
ATOM 1396 C C . THR A 1 180 ? -0.693 6.384 -2.013 1.00 88.31 180 THR A C 1
ATOM 1398 O O . THR A 1 180 ? -0.432 7.539 -2.360 1.00 88.31 180 THR A O 1
ATOM 1401 N N . GLN A 1 181 ? 0.161 5.374 -2.186 1.00 89.12 181 GLN A N 1
ATOM 1402 C CA . GLN A 1 181 ? 1.477 5.503 -2.814 1.00 89.12 181 GLN A CA 1
ATOM 1403 C C . GLN A 1 181 ? 1.557 4.582 -4.028 1.00 89.12 181 GLN A C 1
ATOM 1405 O O . GLN A 1 181 ? 1.814 3.388 -3.906 1.00 89.12 181 GLN A O 1
ATOM 1410 N N . GLY A 1 182 ? 1.336 5.148 -5.216 1.00 91.25 182 GLY A N 1
ATOM 1411 C CA . GLY A 1 182 ? 1.280 4.360 -6.443 1.00 91.25 182 GLY A CA 1
ATOM 1412 C C . GLY A 1 182 ? 0.068 3.429 -6.437 1.00 91.25 182 GLY A C 1
ATOM 1413 O O . GLY A 1 182 ? -1.063 3.896 -6.526 1.00 91.25 182 GLY A O 1
ATOM 1414 N N . ASP A 1 183 ? 0.324 2.130 -6.386 1.00 94.12 183 ASP A N 1
ATOM 1415 C CA . ASP A 1 183 ? -0.638 1.026 -6.342 1.00 94.12 183 ASP A CA 1
ATOM 1416 C C . ASP A 1 183 ? -0.926 0.506 -4.924 1.00 94.12 183 ASP A C 1
ATOM 1418 O O . ASP A 1 183 ? -1.786 -0.358 -4.751 1.00 94.12 183 ASP A O 1
ATOM 1422 N N . SER A 1 184 ? -0.260 1.057 -3.908 1.00 95.12 184 SER A N 1
ATOM 1423 C CA . SER A 1 184 ? -0.486 0.705 -2.509 1.00 95.12 184 SER A CA 1
ATOM 1424 C C . SER A 1 184 ? -1.464 1.659 -1.822 1.00 95.12 184 SER A C 1
ATOM 1426 O O . SER A 1 184 ? -1.330 2.880 -1.935 1.00 95.12 184 SER A O 1
ATOM 1428 N N . PHE A 1 185 ? -2.418 1.097 -1.071 1.00 95.12 185 PHE A N 1
ATOM 1429 C CA . PHE A 1 185 ? -3.334 1.841 -0.198 1.00 95.12 185 PHE A CA 1
ATOM 1430 C C . PHE A 1 185 ? -3.108 1.500 1.271 1.00 95.12 185 PHE A C 1
ATOM 1432 O O . PHE A 1 185 ? -2.997 0.323 1.632 1.00 95.12 185 PHE A O 1
ATOM 1439 N N . GLU A 1 186 ? -3.170 2.532 2.109 1.00 91.25 186 GLU A N 1
ATOM 1440 C CA . GLU A 1 186 ? -3.177 2.460 3.568 1.00 91.25 186 GLU A CA 1
ATOM 1441 C C . GLU A 1 186 ? -4.552 2.918 4.069 1.00 91.25 186 GLU A C 1
ATOM 1443 O O . GLU A 1 186 ? -5.005 4.030 3.776 1.00 91.25 186 GLU A O 1
ATOM 1448 N N . ILE A 1 187 ? -5.262 2.037 4.774 1.00 90.75 187 ILE A N 1
ATOM 1449 C CA . ILE A 1 187 ? -6.689 2.205 5.064 1.00 90.75 187 ILE A CA 1
ATOM 1450 C C . ILE A 1 187 ? -6.952 1.941 6.544 1.00 90.75 187 ILE A C 1
ATOM 1452 O O . ILE A 1 187 ? -6.458 0.964 7.108 1.00 90.75 187 ILE A O 1
ATOM 1456 N N . VAL A 1 188 ? -7.780 2.782 7.161 1.00 86.25 188 VAL A N 1
ATOM 1457 C CA . VAL A 1 188 ? -8.179 2.670 8.568 1.00 86.25 188 VAL A CA 1
ATOM 1458 C C . VAL A 1 188 ? -9.638 2.226 8.668 1.00 86.25 188 VAL A C 1
ATOM 1460 O O . VAL A 1 188 ? -10.515 2.776 8.001 1.00 86.25 188 VAL A O 1
ATOM 1463 N N . PHE A 1 189 ? -9.910 1.271 9.555 1.00 83.56 189 PHE A N 1
ATOM 1464 C CA . PHE A 1 189 ? -11.253 0.859 9.962 1.00 83.56 189 PHE A CA 1
ATOM 1465 C C . PHE A 1 189 ? -11.404 0.950 11.483 1.00 83.56 189 PHE A C 1
ATOM 1467 O O . PHE A 1 189 ? -10.462 0.696 12.236 1.00 83.56 189 PHE A O 1
ATOM 1474 N N . ILE A 1 190 ? -12.616 1.267 11.940 1.00 80.56 190 ILE A N 1
ATOM 1475 C CA . ILE A 1 190 ? -12.947 1.352 13.372 1.00 80.56 190 ILE A CA 1
ATOM 1476 C C . ILE A 1 190 ? -13.109 -0.026 14.033 1.00 80.56 190 ILE A C 1
ATOM 1478 O O . ILE A 1 190 ? -13.037 -0.141 15.254 1.00 80.56 190 ILE A O 1
ATOM 1482 N N . ASP A 1 191 ? -13.334 -1.080 13.244 1.00 79.25 191 ASP A N 1
ATOM 1483 C CA . ASP A 1 191 ? -13.542 -2.435 13.740 1.00 79.25 191 ASP A CA 1
ATOM 1484 C C . ASP A 1 191 ? -13.011 -3.509 12.773 1.00 79.25 191 ASP A C 1
ATOM 1486 O O . ASP A 1 191 ? -12.814 -3.294 11.576 1.00 79.25 191 ASP A O 1
ATOM 1490 N N . THR A 1 192 ? -12.775 -4.702 13.322 1.00 89.94 192 THR A N 1
ATOM 1491 C CA . THR A 1 192 ? -12.188 -5.839 12.593 1.00 89.94 192 THR A CA 1
ATOM 1492 C C . THR A 1 192 ? -13.133 -6.481 11.584 1.00 89.94 192 THR A C 1
ATOM 1494 O O . THR A 1 192 ? -12.655 -7.056 10.605 1.00 89.94 192 THR A O 1
ATOM 1497 N N . LEU A 1 193 ? -14.451 -6.400 11.788 1.00 89.44 193 LEU A N 1
ATOM 1498 C CA . LEU A 1 193 ? -15.423 -6.990 10.873 1.00 89.44 193 LEU A CA 1
ATOM 1499 C C . LEU A 1 193 ? -15.481 -6.182 9.576 1.00 89.44 193 LEU A C 1
ATOM 1501 O O . LEU A 1 193 ? -15.410 -6.786 8.507 1.00 89.44 193 LEU A O 1
ATOM 1505 N N . SER A 1 194 ? -15.524 -4.852 9.669 1.00 84.25 194 SER A N 1
ATOM 1506 C CA . SER A 1 194 ? -15.489 -3.944 8.513 1.00 84.25 194 SER A CA 1
ATOM 1507 C C . SER A 1 194 ? -14.214 -4.134 7.684 1.00 84.25 194 SER A C 1
ATOM 1509 O O . SER A 1 194 ? -14.285 -4.315 6.469 1.00 84.25 194 SER A O 1
ATOM 1511 N N . ALA A 1 195 ? -13.049 -4.220 8.340 1.00 93.19 195 ALA A N 1
ATOM 1512 C CA . ALA A 1 195 ? -11.781 -4.513 7.667 1.00 93.19 195 ALA A CA 1
ATOM 1513 C C . ALA A 1 195 ? -11.782 -5.893 6.979 1.00 93.19 195 ALA A C 1
ATOM 1515 O O . ALA A 1 195 ? -11.345 -6.034 5.838 1.00 93.19 195 ALA A O 1
ATOM 1516 N N . ALA A 1 196 ? -12.305 -6.931 7.640 1.00 96.69 196 ALA A N 1
ATOM 1517 C CA . ALA A 1 196 ? -12.381 -8.270 7.057 1.00 96.69 196 ALA A CA 1
ATOM 1518 C C . ALA A 1 196 ? -13.360 -8.343 5.871 1.00 96.69 196 ALA A C 1
ATOM 1520 O O . ALA A 1 196 ? -13.088 -9.035 4.885 1.00 96.69 196 ALA A O 1
ATOM 1521 N N . GLN A 1 197 ? -14.491 -7.634 5.950 1.00 96.44 197 GLN A N 1
ATOM 1522 C CA . GLN A 1 197 ? -15.458 -7.512 4.858 1.00 96.44 197 GLN A CA 1
ATOM 1523 C C . GLN A 1 197 ? -14.848 -6.782 3.662 1.00 96.44 197 GLN A C 1
ATOM 1525 O O . GLN A 1 197 ? -14.977 -7.282 2.544 1.00 96.44 197 GLN A O 1
ATOM 1530 N N . PHE A 1 198 ? -14.110 -5.695 3.905 1.00 98.00 198 PHE A N 1
ATOM 1531 C CA . PHE A 1 198 ? -13.314 -5.004 2.894 1.00 98.00 198 PHE A CA 1
ATOM 1532 C C . PHE A 1 198 ? -12.337 -5.959 2.197 1.00 98.00 198 PHE A C 1
ATOM 1534 O O . PHE A 1 198 ? -12.422 -6.138 0.982 1.00 98.00 198 PHE A O 1
ATOM 1541 N N . CYS A 1 199 ? -11.469 -6.643 2.954 1.00 98.12 199 CYS A N 1
ATOM 1542 C CA . CYS A 1 199 ? -10.460 -7.541 2.382 1.00 98.12 199 CYS A CA 1
ATOM 1543 C C . CYS A 1 199 ? -11.097 -8.634 1.519 1.00 98.12 199 CYS A C 1
ATOM 1545 O O . CYS A 1 199 ? -10.631 -8.929 0.420 1.00 98.12 199 CYS A O 1
ATOM 1547 N N . LYS A 1 200 ? -12.192 -9.229 2.000 1.00 97.94 200 LYS A N 1
ATOM 1548 C CA . LYS A 1 200 ? -12.928 -10.248 1.250 1.00 97.94 200 LYS A CA 1
ATOM 1549 C C . LYS A 1 200 ? -13.572 -9.670 -0.014 1.00 97.94 200 LYS A C 1
ATOM 1551 O O . LYS A 1 200 ? -13.489 -10.303 -1.062 1.00 97.94 200 LYS A O 1
ATOM 1556 N N . GLY A 1 201 ? -14.246 -8.527 0.097 1.00 97.81 201 GLY A N 1
ATOM 1557 C CA . GLY A 1 201 ? -14.961 -7.884 -1.005 1.00 97.81 201 GLY A CA 1
ATOM 1558 C C . GLY A 1 201 ? -14.027 -7.508 -2.148 1.00 97.81 201 GLY A C 1
ATOM 1559 O O . GLY A 1 201 ? -14.266 -7.912 -3.282 1.00 97.81 201 GLY A O 1
ATOM 1560 N N . VAL A 1 202 ? -12.906 -6.857 -1.827 1.00 98.25 202 VAL A N 1
ATOM 1561 C CA . VAL A 1 202 ? -11.874 -6.487 -2.806 1.00 98.25 202 VAL A CA 1
ATOM 1562 C C . VAL A 1 202 ? -11.354 -7.712 -3.554 1.00 98.25 202 VAL A C 1
ATOM 1564 O O . VAL A 1 202 ? -11.333 -7.714 -4.780 1.00 98.25 202 VAL A O 1
ATOM 1567 N N . GLN A 1 203 ? -10.977 -8.780 -2.843 1.00 96.00 203 GLN A N 1
ATOM 1568 C CA . GLN A 1 203 ? -10.428 -9.979 -3.488 1.00 96.00 203 GLN A CA 1
ATOM 1569 C C . GLN A 1 203 ? -11.454 -10.689 -4.383 1.00 96.00 203 GLN A C 1
ATOM 1571 O O . GLN A 1 203 ? -11.096 -11.202 -5.441 1.00 96.00 203 GLN A O 1
ATOM 1576 N N . LEU A 1 204 ? -12.732 -10.706 -3.990 1.00 95.75 204 LEU A N 1
ATOM 1577 C CA . LEU A 1 204 ? -13.795 -11.282 -4.816 1.00 95.75 204 LEU A CA 1
ATOM 1578 C C . LEU A 1 204 ? -14.055 -10.455 -6.076 1.00 95.75 204 LEU A C 1
ATOM 1580 O O . LEU A 1 204 ? -14.172 -11.035 -7.154 1.00 95.75 204 LEU A O 1
ATOM 1584 N N . ASP A 1 205 ? -14.103 -9.131 -5.962 1.00 97.12 205 ASP A N 1
ATOM 1585 C CA . ASP A 1 205 ? -14.358 -8.263 -7.111 1.00 97.12 205 ASP A CA 1
ATOM 1586 C C . ASP A 1 205 ? -13.168 -8.244 -8.075 1.00 97.12 205 ASP A C 1
ATOM 1588 O O . ASP A 1 205 ? -13.368 -8.329 -9.286 1.00 97.12 205 ASP A O 1
ATOM 1592 N N . LEU A 1 206 ? -11.928 -8.240 -7.572 1.00 95.19 206 LEU A N 1
ATOM 1593 C CA . LEU A 1 206 ? -10.732 -8.404 -8.409 1.00 95.19 206 LEU A CA 1
ATOM 1594 C C . LEU A 1 206 ? -10.747 -9.742 -9.162 1.00 95.19 206 LEU A C 1
ATOM 1596 O O . LEU A 1 206 ? -10.402 -9.786 -10.342 1.00 95.19 206 LEU A O 1
ATOM 1600 N N . LEU A 1 207 ? -11.187 -10.824 -8.512 1.00 92.75 207 LEU A N 1
ATOM 1601 C CA . LEU A 1 207 ? -11.304 -12.140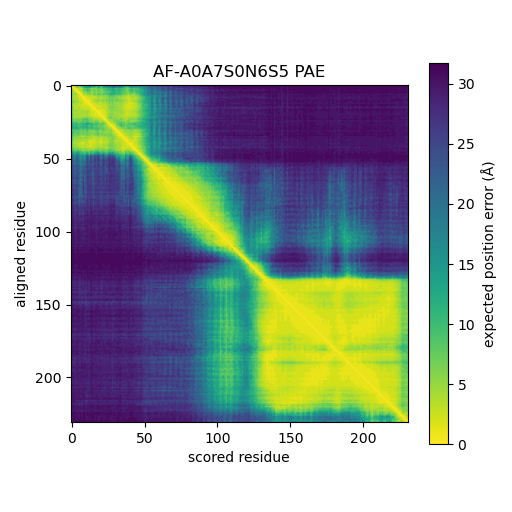 -9.143 1.00 92.75 207 LEU A CA 1
ATOM 1602 C C . LEU A 1 207 ? -12.407 -12.181 -10.215 1.00 92.75 207 LEU A C 1
ATOM 1604 O O . LEU A 1 207 ? -12.223 -12.798 -11.260 1.00 92.75 207 LEU A O 1
ATOM 1608 N N . GLN A 1 208 ? -13.552 -11.539 -9.965 1.00 91.81 208 GLN A N 1
ATOM 1609 C CA . GLN A 1 208 ? -14.715 -11.550 -10.866 1.00 91.81 208 GLN A CA 1
ATOM 1610 C C . GLN A 1 208 ? -14.644 -10.499 -11.979 1.00 91.81 208 GLN A C 1
ATOM 1612 O O . GLN A 1 208 ? -15.444 -10.532 -12.919 1.00 91.81 208 GLN A O 1
ATOM 1617 N N . THR A 1 209 ? -13.702 -9.564 -11.883 1.00 94.19 209 THR A N 1
ATOM 1618 C CA . THR A 1 209 ? -13.494 -8.518 -12.879 1.00 94.19 209 THR A CA 1
ATOM 1619 C C . THR A 1 209 ? -13.170 -9.124 -14.241 1.00 94.19 209 THR A C 1
ATOM 1621 O O . THR A 1 209 ? -12.293 -9.974 -14.395 1.00 94.19 209 THR A O 1
ATOM 1624 N N . ALA A 1 210 ? -13.864 -8.642 -15.271 1.00 92.69 210 ALA A N 1
ATOM 1625 C CA . ALA A 1 210 ? -13.584 -9.003 -16.654 1.00 92.69 210 ALA A CA 1
ATOM 1626 C C . ALA A 1 210 ? -12.323 -8.272 -17.148 1.00 92.69 210 ALA A C 1
ATOM 1628 O O . ALA A 1 210 ? -12.404 -7.243 -17.821 1.00 92.69 210 ALA A O 1
ATOM 1629 N N . TRP A 1 211 ? -11.151 -8.799 -16.794 1.00 94.50 211 TRP A N 1
ATOM 1630 C CA . TRP A 1 211 ? -9.865 -8.210 -17.158 1.00 94.50 211 TRP A CA 1
ATOM 1631 C C . TRP A 1 211 ? -9.662 -8.158 -18.673 1.00 94.50 211 TRP A C 1
ATOM 1633 O O . TRP A 1 211 ? -9.920 -9.120 -19.401 1.00 94.50 211 TRP A O 1
ATOM 1643 N N . HIS A 1 212 ? -9.150 -7.024 -19.157 1.00 94.25 212 HIS A N 1
ATOM 1644 C CA . HIS A 1 212 ? -8.822 -6.864 -20.568 1.00 94.25 212 HIS A CA 1
ATOM 1645 C C . HIS A 1 212 ? -7.767 -7.909 -20.991 1.00 94.25 212 HIS A C 1
ATOM 1647 O O . HIS A 1 212 ? -6.786 -8.098 -20.269 1.00 94.25 212 HIS A O 1
ATOM 1653 N N . PRO A 1 213 ? -7.871 -8.545 -22.176 1.00 93.19 213 PRO A N 1
ATOM 1654 C CA . PRO A 1 213 ? -6.906 -9.562 -22.607 1.00 93.19 213 PRO A CA 1
ATOM 1655 C C . PRO A 1 213 ? -5.455 -9.072 -22.684 1.00 93.19 213 PRO A C 1
ATOM 1657 O O . PRO A 1 213 ? -4.538 -9.882 -22.651 1.00 93.19 213 PRO A O 1
ATOM 1660 N N . GLY A 1 214 ? -5.238 -7.761 -22.824 1.00 93.94 214 GLY A N 1
ATOM 1661 C CA . GLY A 1 214 ? -3.907 -7.153 -22.732 1.00 93.94 214 GLY A CA 1
ATOM 1662 C C . GLY A 1 214 ? -3.338 -7.150 -21.309 1.00 93.94 214 GLY A C 1
ATOM 1663 O O . GLY A 1 214 ? -2.149 -7.382 -21.149 1.00 93.94 214 GLY A O 1
ATOM 1664 N N . ILE A 1 215 ? -4.183 -6.988 -20.285 1.00 95.62 215 ILE A N 1
ATOM 1665 C CA . ILE A 1 215 ? -3.782 -7.082 -18.871 1.00 95.62 215 ILE A CA 1
ATOM 1666 C C . ILE A 1 215 ? -3.411 -8.529 -18.532 1.00 95.62 215 ILE A C 1
ATOM 1668 O O . ILE A 1 215 ? -2.390 -8.766 -17.909 1.00 95.62 215 ILE A O 1
ATOM 1672 N N . LEU A 1 216 ? -4.161 -9.514 -19.040 1.00 94.50 216 LEU A N 1
ATOM 1673 C CA . LEU A 1 216 ? -3.857 -10.946 -18.861 1.00 94.50 216 LEU A CA 1
ATOM 1674 C C . LEU A 1 216 ? -2.574 -11.425 -19.572 1.00 94.50 216 LEU A C 1
ATOM 1676 O O . LEU A 1 216 ? -2.243 -12.609 -19.527 1.00 94.50 216 LEU A O 1
ATOM 1680 N N . LYS A 1 217 ? -1.885 -10.540 -20.299 1.00 93.69 217 LYS A N 1
ATOM 1681 C CA . LYS A 1 217 ? -0.554 -10.808 -20.862 1.00 93.69 217 LYS A CA 1
ATOM 1682 C C . LYS A 1 217 ? 0.566 -10.231 -20.003 1.00 93.69 217 LYS A C 1
ATOM 1684 O O . LYS A 1 217 ? 1.721 -10.555 -20.266 1.00 93.69 217 LYS A O 1
ATOM 1689 N N . LEU A 1 218 ? 0.238 -9.382 -19.027 1.00 94.50 218 LEU A N 1
ATOM 1690 C CA . LEU A 1 218 ? 1.219 -8.852 -18.096 1.00 94.50 218 LEU A CA 1
ATOM 1691 C C . LEU A 1 218 ? 1.792 -9.988 -17.232 1.00 94.50 218 LEU A C 1
ATOM 1693 O O . LEU A 1 218 ? 1.109 -10.987 -16.978 1.00 94.50 218 LEU A O 1
ATOM 1697 N N . PRO A 1 219 ? 3.038 -9.845 -16.758 1.00 92.56 219 PRO A N 1
ATOM 1698 C CA . PRO A 1 219 ? 3.647 -10.775 -15.819 1.00 92.56 219 PRO A CA 1
ATOM 1699 C C . PRO A 1 219 ? 2.749 -10.994 -14.599 1.00 92.56 219 PRO A C 1
ATOM 1701 O O . PRO A 1 219 ? 2.133 -10.060 -14.102 1.00 92.56 219 PRO A O 1
ATOM 1704 N N . SER A 1 220 ? 2.649 -12.239 -14.136 1.00 87.44 220 SER A N 1
ATOM 1705 C CA . SER A 1 220 ? 1.835 -12.643 -12.976 1.00 87.44 220 SER A CA 1
ATOM 1706 C C . SER A 1 220 ? 0.306 -12.473 -13.120 1.00 87.44 220 SER A C 1
ATOM 1708 O O . SER A 1 220 ? -0.436 -13.105 -12.368 1.00 87.44 220 SER A O 1
ATOM 1710 N N . CYS A 1 221 ? -0.200 -11.783 -14.148 1.00 89.88 221 CYS A N 1
ATOM 1711 C CA . CYS A 1 221 ? -1.626 -11.681 -14.468 1.00 89.88 221 CYS A CA 1
ATOM 1712 C C . CYS A 1 221 ? -2.103 -12.861 -15.326 1.00 89.88 221 CYS A C 1
ATOM 1714 O O . CYS A 1 221 ? -2.166 -12.774 -16.549 1.00 89.88 221 CYS A O 1
ATOM 1716 N N . HIS A 1 222 ? -2.470 -13.976 -14.696 1.00 83.56 222 HIS A N 1
ATOM 1717 C CA . HIS A 1 222 ? -2.990 -15.153 -15.397 1.00 83.56 222 HIS A CA 1
ATOM 1718 C C . HIS A 1 222 ? -4.327 -15.612 -14.820 1.00 83.56 222 HIS A C 1
ATOM 1720 O O . HIS A 1 222 ? -4.646 -15.368 -13.659 1.00 83.56 222 HIS A O 1
ATOM 1726 N N . VAL A 1 223 ? -5.119 -16.295 -15.647 1.00 83.44 223 VAL A N 1
ATOM 1727 C CA . VAL A 1 223 ? -6.400 -16.861 -15.216 1.00 83.44 223 VAL A CA 1
ATOM 1728 C C . VAL A 1 223 ? -6.137 -17.977 -14.209 1.00 83.44 223 VAL A C 1
ATOM 1730 O O . VAL A 1 223 ? -5.470 -18.964 -14.524 1.00 83.44 223 VAL A O 1
ATOM 1733 N N . VAL A 1 224 ? -6.693 -17.826 -13.011 1.00 78.38 224 VAL A N 1
ATOM 1734 C CA . VAL A 1 224 ? -6.677 -18.852 -11.968 1.00 78.38 224 VAL A CA 1
ATOM 1735 C C . VAL A 1 224 ? -7.992 -19.619 -12.033 1.00 78.38 224 VAL A C 1
ATOM 1737 O O . VAL A 1 224 ? -9.060 -19.023 -12.106 1.00 78.38 224 VAL A O 1
ATOM 1740 N N . LEU A 1 225 ? -7.920 -20.950 -12.021 1.00 75.50 225 LEU A N 1
ATOM 1741 C CA . LEU A 1 225 ? -9.103 -21.808 -11.987 1.00 75.50 225 LEU A CA 1
ATOM 1742 C C . LEU A 1 225 ? -9.445 -22.163 -10.539 1.00 75.50 225 LEU A C 1
ATOM 1744 O O . LEU A 1 225 ? -8.575 -22.566 -9.764 1.00 75.50 225 LEU A O 1
ATOM 1748 N N . GLY A 1 226 ? -10.725 -22.070 -10.185 1.00 70.50 226 GLY A N 1
ATOM 1749 C CA . GLY A 1 226 ? -11.233 -22.560 -8.910 1.00 70.50 226 GLY A CA 1
ATOM 1750 C C . GLY A 1 226 ? -11.075 -24.078 -8.770 1.00 70.50 226 GLY A C 1
ATOM 1751 O O . GLY A 1 226 ? -10.878 -24.808 -9.742 1.00 70.50 226 GLY A O 1
ATOM 1752 N N . MET A 1 227 ? -11.237 -24.599 -7.549 1.00 73.50 227 MET A N 1
ATOM 1753 C CA . MET A 1 227 ? -11.132 -26.046 -7.260 1.00 73.50 227 MET A CA 1
ATOM 1754 C C . MET A 1 227 ? -12.132 -26.912 -8.055 1.00 73.50 227 MET A C 1
ATOM 1756 O O . MET A 1 227 ? -11.966 -28.122 -8.165 1.00 73.50 227 MET A O 1
ATOM 1760 N N . ASN A 1 228 ? -13.175 -26.294 -8.610 1.00 75.75 228 ASN A N 1
ATOM 1761 C CA . ASN A 1 228 ? -14.173 -26.905 -9.487 1.00 75.75 228 ASN A CA 1
ATOM 1762 C C . ASN A 1 228 ? -13.776 -26.891 -10.981 1.00 75.75 228 ASN A C 1
ATOM 1764 O O . ASN A 1 228 ? -14.588 -27.279 -11.822 1.00 75.75 228 ASN A O 1
ATOM 1768 N N . GLY A 1 229 ? -12.567 -26.429 -11.318 1.00 64.31 229 GLY A N 1
ATOM 1769 C CA . GLY A 1 229 ? -12.050 -26.343 -12.685 1.00 64.31 229 GLY A CA 1
ATOM 1770 C C . GLY A 1 229 ? -12.698 -25.255 -13.542 1.00 64.31 229 GLY A C 1
ATOM 1771 O O . GLY A 1 229 ? -12.545 -25.282 -14.761 1.00 64.31 229 GLY A O 1
ATOM 1772 N N . LYS A 1 230 ? -13.444 -24.325 -12.935 1.00 62.59 230 LYS A N 1
ATOM 1773 C CA . LYS A 1 230 ? -14.021 -23.168 -13.627 1.00 62.59 230 LYS A CA 1
ATOM 1774 C C . LYS A 1 230 ? -13.193 -21.912 -13.332 1.00 62.59 230 LYS A C 1
ATOM 1776 O O . LYS A 1 230 ? -12.661 -21.829 -12.224 1.00 62.59 230 LYS A O 1
ATOM 1781 N N . PRO A 1 231 ? -13.060 -20.991 -14.304 1.00 55.81 231 PRO A N 1
ATOM 1782 C CA . PRO A 1 231 ? -12.537 -19.657 -14.032 1.00 55.81 231 PRO A CA 1
ATOM 1783 C C . PRO A 1 231 ? -13.438 -18.920 -13.037 1.00 55.81 231 PRO A C 1
ATOM 1785 O O . PRO A 1 231 ? -14.658 -19.221 -13.007 1.00 55.81 231 PRO A O 1
#

Solvent-accessible surface area (backbone atoms only — not comparable to full-atom values): 13522 Å² total; per-residue (Å²): 128,66,64,66,74,76,64,79,60,60,94,93,43,45,66,50,52,60,67,54,41,73,63,36,52,57,81,81,76,42,75,75,59,93,65,43,45,66,54,30,47,73,63,41,71,68,71,80,82,77,88,80,75,56,69,69,60,54,52,51,52,52,49,52,51,52,51,50,52,52,51,52,50,49,51,49,50,52,47,57,52,49,51,50,52,53,48,53,52,48,50,52,53,47,54,50,50,50,53,50,48,51,49,48,51,49,47,52,50,52,38,62,50,63,59,70,80,47,102,66,86,85,65,59,58,68,50,54,80,63,52,91,59,74,36,80,46,79,49,68,59,84,63,48,72,59,22,41,70,74,39,49,67,44,36,48,54,50,47,55,52,51,53,52,46,47,54,50,34,32,63,74,42,69,36,41,83,74,47,72,63,91,73,26,41,36,34,42,23,76,42,69,65,41,47,50,50,29,58,51,49,41,55,50,50,64,68,68,48,86,72,53,76,67,42,54,66,35,70,94,36,66,94,64,63,45,101,85,74,42,115

Foldseek 3Di:
DDPLVPDDDPPPKAFDHSVDQVVDPVVVVDHDDPQWHRGIVVTHGPDPDDDPDPPVVVVVVVVVVVVVVVVVVVVVVVVVVVVVVVVVVVVVVVVVVVVVVLVVVLLCVVLVVVQPPDPPDDDVSVVSVVQPDKDKDKDADPPLVQLCVVPVVLSVVLLVQLVVQLVVLCVVLVKDFSDDDRSMTIIMGSDDVSVVSSVVSSVVCNLVDPRDVVNCPGPPNHNDADPVRHD

pLDDT: mean 78.49, std 16.76, range [38.56, 98.44]

Mean predicted aligned error: 18.92 Å

Radius of gyration: 45.26 Å; Cα contacts (8 Å, |Δi|>4): 183; chains: 1; bounding box: 129×45×51 Å

Nearest PDB structures (foldseek):
  1fx2-assembly1_A-2  TM=9.882E-01  e=3.582E-04  Trypanosoma brucei
  1fx4-assembly1_A-2  TM=9.873E-01  e=5.488E-04  Trypanosoma brucei
  1ybu-assembly2_C  TM=8.794E-01  e=2.097E-03  Mycobacterium tuberculosis H37Rv
  4wp3-assembly5_E  TM=7.496E-01  e=1.455E-03  Mycobacterium avium
  4wp3-assembly1_A  TM=6.986E-01  e=7.537E-03  Mycobacterium avium